Protein AF-A0A3D2EHA6-F1 (afdb_monomer)

Solvent-accessible surface area (backbone atoms only — not comparable to full-atom values): 17233 Å² total; per-residue (Å²): 132,78,60,47,50,70,63,33,54,52,18,30,51,52,22,26,42,46,18,49,48,40,33,55,51,48,51,52,49,43,32,74,74,57,68,26,60,70,63,37,16,56,52,22,27,52,33,40,51,48,27,41,70,44,52,43,45,52,48,48,53,60,50,42,71,75,45,30,70,68,32,69,73,30,57,66,49,33,13,50,49,51,9,45,48,49,14,48,34,50,48,50,28,48,42,49,46,47,60,69,76,27,65,93,63,73,42,73,46,27,21,37,31,16,9,41,19,24,26,23,45,48,24,25,66,75,47,16,53,56,29,53,50,50,48,56,50,43,54,37,33,62,70,64,42,50,66,68,69,38,70,84,46,56,73,68,58,32,49,54,50,48,59,66,55,40,52,63,60,69,52,64,38,65,59,44,37,48,58,24,56,50,42,53,43,49,30,51,41,34,23,38,40,27,44,31,31,43,46,15,63,74,71,67,40,59,66,33,39,55,49,33,27,52,51,44,16,50,53,43,18,46,52,46,41,49,44,72,74,41,42,90,45,70,70,24,43,52,51,50,52,50,52,52,41,52,52,38,50,52,51,40,51,55,43,50,52,53,63,74,62,58,54,64,72,60,52,50,56,48,60,70,46,44,62,61,50,54,52,51,50,51,49,51,53,51,48,55,51,51,51,52,52,54,52,51,54,53,50,53,54,49,52,52,53,53,48,54,52,49,53,54,49,52,61,52,52,62,59,54,72,71,57,76,86,75,83,91,80,90,88,91,85,84,87,88,134

Structure (mmCIF, N/CA/C/O backbone):
data_AF-A0A3D2EHA6-F1
#
_entry.id   AF-A0A3D2EHA6-F1
#
loop_
_atom_site.group_PDB
_atom_site.id
_atom_site.type_symbol
_atom_site.label_atom_id
_atom_site.label_alt_id
_atom_site.label_comp_id
_atom_site.label_asym_id
_atom_site.label_entity_id
_atom_site.label_seq_id
_atom_site.pdbx_PDB_ins_code
_atom_site.Cartn_x
_atom_site.Cartn_y
_atom_site.Cartn_z
_atom_site.occupancy
_atom_site.B_iso_or_equiv
_atom_site.auth_seq_id
_atom_site.auth_comp_id
_atom_site.auth_asym_id
_atom_site.auth_atom_id
_atom_site.pdbx_PDB_model_num
ATOM 1 N N . MET A 1 1 ? 26.248 -5.971 -24.178 1.00 67.56 1 MET A N 1
ATOM 2 C CA . MET A 1 1 ? 26.299 -6.774 -22.938 1.00 67.56 1 MET A CA 1
ATOM 3 C C . MET A 1 1 ? 25.405 -6.071 -21.932 1.00 67.56 1 MET A C 1
ATOM 5 O O . MET A 1 1 ? 25.611 -4.883 -21.710 1.00 67.56 1 MET A O 1
ATOM 9 N N . TYR A 1 2 ? 24.367 -6.742 -21.440 1.00 87.19 2 TYR A N 1
ATOM 10 C CA . TYR A 1 2 ? 23.407 -6.144 -20.510 1.00 87.19 2 TYR A CA 1
ATOM 11 C C . TYR A 1 2 ? 24.064 -5.928 -19.147 1.00 87.19 2 TYR A C 1
ATOM 13 O O . TYR A 1 2 ? 24.857 -6.759 -18.708 1.00 87.19 2 TYR A O 1
ATOM 21 N N . HIS A 1 3 ? 23.769 -4.803 -18.504 1.00 93.44 3 HIS A N 1
ATOM 22 C CA . HIS A 1 3 ? 24.349 -4.464 -17.212 1.00 93.44 3 HIS A CA 1
ATOM 23 C C . HIS A 1 3 ? 23.368 -3.621 -16.404 1.00 93.44 3 HIS A C 1
ATOM 25 O O . HIS A 1 3 ? 22.926 -2.563 -16.853 1.00 93.44 3 HIS A O 1
ATOM 31 N N . VAL A 1 4 ? 23.068 -4.068 -15.191 1.00 97.00 4 VAL A N 1
ATOM 32 C CA . VAL A 1 4 ? 22.248 -3.337 -14.229 1.00 97.00 4 VAL A CA 1
ATOM 33 C C . VAL A 1 4 ? 23.156 -2.471 -13.368 1.00 97.00 4 VAL A C 1
ATOM 35 O O . VAL A 1 4 ? 24.098 -2.956 -12.739 1.00 97.00 4 VAL A O 1
ATOM 38 N N . SER A 1 5 ? 22.884 -1.166 -13.336 1.00 97.44 5 SER A N 1
ATOM 39 C CA . SER A 1 5 ? 23.700 -0.227 -12.564 1.00 97.44 5 SER A CA 1
ATOM 40 C C . SER A 1 5 ? 23.668 -0.540 -11.062 1.00 97.44 5 SER A C 1
ATOM 42 O O . SER A 1 5 ? 22.640 -0.952 -10.517 1.00 97.44 5 SER A O 1
ATOM 44 N N . THR A 1 6 ? 24.771 -0.263 -10.360 1.00 97.69 6 THR A N 1
ATOM 45 C CA . THR A 1 6 ? 24.834 -0.382 -8.894 1.00 97.69 6 THR A CA 1
ATOM 46 C C . THR A 1 6 ? 23.740 0.439 -8.213 1.00 97.69 6 THR A C 1
ATOM 48 O O . THR A 1 6 ? 23.156 -0.010 -7.231 1.00 97.69 6 THR A O 1
ATOM 51 N N . LEU A 1 7 ? 23.411 1.618 -8.752 1.00 98.12 7 LEU A N 1
ATOM 52 C CA . LEU A 1 7 ? 22.362 2.475 -8.203 1.00 98.12 7 LEU A CA 1
ATOM 53 C C . LEU A 1 7 ? 20.972 1.833 -8.324 1.00 98.12 7 LEU A C 1
ATOM 55 O O . LEU A 1 7 ? 20.191 1.910 -7.381 1.00 98.12 7 LEU A O 1
ATOM 59 N N . THR A 1 8 ? 20.679 1.154 -9.438 1.00 98.44 8 THR A N 1
ATOM 60 C CA . THR A 1 8 ? 19.436 0.381 -9.601 1.00 98.44 8 THR A CA 1
ATOM 61 C C . THR A 1 8 ? 19.375 -0.772 -8.601 1.00 98.44 8 THR A C 1
ATOM 63 O O . THR A 1 8 ? 18.344 -0.963 -7.965 1.00 98.44 8 THR A O 1
ATOM 66 N N . ILE A 1 9 ? 20.478 -1.496 -8.387 1.00 98.44 9 ILE A N 1
ATOM 67 C CA . ILE A 1 9 ? 20.533 -2.575 -7.386 1.00 98.44 9 ILE A CA 1
ATOM 68 C C . ILE A 1 9 ? 20.268 -2.026 -5.977 1.00 98.44 9 ILE A C 1
ATOM 70 O O . ILE A 1 9 ? 19.462 -2.592 -5.243 1.00 98.44 9 ILE A O 1
ATOM 74 N N . LEU A 1 10 ? 20.884 -0.898 -5.605 1.00 98.44 10 LEU A N 1
ATOM 75 C CA . LEU A 1 10 ? 20.637 -0.247 -4.314 1.00 98.44 10 LEU A CA 1
ATOM 76 C C . LEU A 1 10 ? 19.180 0.212 -4.164 1.00 98.44 10 LEU A C 1
ATOM 78 O O . LEU A 1 10 ? 18.600 0.038 -3.093 1.00 98.44 10 LEU A O 1
ATOM 82 N N . ALA A 1 11 ? 18.580 0.746 -5.229 1.00 98.50 11 ALA A N 1
ATOM 83 C CA . ALA A 1 11 ? 17.173 1.138 -5.251 1.00 98.50 11 ALA A CA 1
ATOM 84 C C . ALA A 1 11 ? 16.240 -0.064 -5.049 1.00 98.50 11 ALA A C 1
ATOM 86 O O . ALA A 1 11 ? 15.301 0.002 -4.255 1.00 98.50 11 ALA A O 1
ATOM 87 N N . ILE A 1 12 ? 16.531 -1.184 -5.719 1.00 98.56 12 ILE A N 1
ATOM 88 C CA . ILE A 1 12 ? 15.786 -2.435 -5.560 1.00 98.56 12 ILE A CA 1
ATOM 89 C C . ILE A 1 12 ? 15.895 -2.939 -4.117 1.00 98.56 12 ILE A C 1
ATOM 91 O O . ILE A 1 12 ? 14.880 -3.250 -3.497 1.00 98.56 12 ILE A O 1
ATOM 95 N N . ILE A 1 13 ? 17.106 -2.976 -3.557 1.00 98.50 13 ILE A N 1
ATOM 96 C CA . ILE A 1 13 ? 17.340 -3.416 -2.176 1.00 98.50 13 ILE A CA 1
ATOM 97 C C . ILE A 1 13 ? 16.576 -2.529 -1.185 1.00 98.50 13 ILE A C 1
ATOM 99 O O . ILE A 1 13 ? 15.893 -3.050 -0.303 1.00 98.50 13 ILE A O 1
ATOM 103 N N . PHE A 1 14 ? 16.649 -1.204 -1.339 1.00 98.50 14 PHE A N 1
ATOM 104 C CA . PHE A 1 14 ? 15.907 -0.256 -0.508 1.00 98.50 14 PHE A CA 1
ATOM 105 C C . PHE A 1 14 ? 14.401 -0.548 -0.530 1.00 98.50 14 PHE A C 1
ATOM 107 O O . PHE A 1 14 ? 13.797 -0.768 0.520 1.00 98.50 14 PHE A O 1
ATOM 114 N N . THR A 1 15 ? 13.805 -0.613 -1.719 1.00 98.50 15 THR A N 1
ATOM 115 C CA . THR A 1 15 ? 12.361 -0.819 -1.879 1.00 98.50 15 THR A CA 1
ATOM 116 C C . THR A 1 15 ? 11.916 -2.199 -1.399 1.00 98.50 15 THR A C 1
ATOM 118 O O . THR A 1 15 ? 10.854 -2.324 -0.785 1.00 98.50 15 THR A O 1
ATOM 121 N N . MET A 1 16 ? 12.749 -3.228 -1.581 1.00 97.69 16 MET A N 1
ATOM 122 C CA . MET A 1 16 ? 12.526 -4.563 -1.025 1.00 97.69 16 MET A CA 1
ATOM 123 C C . MET A 1 16 ? 12.473 -4.527 0.510 1.00 97.69 16 MET A C 1
ATOM 125 O O . MET A 1 16 ? 11.538 -5.062 1.109 1.00 97.69 16 MET A O 1
ATOM 129 N N . PHE A 1 17 ? 13.433 -3.863 1.165 1.00 97.62 17 PHE A N 1
ATOM 130 C CA . PHE A 1 17 ? 13.441 -3.733 2.626 1.00 97.62 17 PHE A CA 1
ATOM 131 C C . PHE A 1 17 ? 12.262 -2.919 3.150 1.00 97.62 17 PHE A C 1
ATOM 133 O O . PHE A 1 17 ? 11.686 -3.287 4.170 1.00 97.62 17 PHE A O 1
ATOM 140 N N . VAL A 1 18 ? 11.866 -1.852 2.461 1.00 98.25 18 VAL A N 1
ATOM 141 C CA . VAL A 1 18 ? 10.668 -1.090 2.828 1.00 98.25 18 VAL A CA 1
ATOM 142 C C . VAL A 1 18 ? 9.415 -1.961 2.722 1.00 98.25 18 VAL A C 1
ATOM 144 O O . VAL A 1 18 ? 8.617 -1.996 3.655 1.00 98.25 18 VAL A O 1
ATOM 147 N N . SER A 1 19 ? 9.269 -2.705 1.627 1.00 98.06 19 SER A N 1
ATOM 148 C CA . SER A 1 19 ? 8.049 -3.463 1.330 1.00 98.06 19 SER A CA 1
ATOM 149 C C . SER A 1 19 ? 7.905 -4.739 2.162 1.00 98.06 19 SER A C 1
ATOM 151 O O . SER A 1 19 ? 6.790 -5.140 2.469 1.00 98.06 19 SER A O 1
ATOM 153 N N . ILE A 1 20 ? 9.017 -5.376 2.548 1.00 97.06 20 ILE A N 1
ATOM 154 C CA . ILE A 1 20 ? 9.019 -6.645 3.301 1.00 97.06 20 ILE A CA 1
ATOM 155 C C . ILE A 1 20 ? 9.446 -6.439 4.753 1.00 97.06 20 ILE A C 1
ATOM 157 O O . ILE A 1 20 ? 8.794 -6.916 5.682 1.00 97.06 20 ILE A O 1
ATOM 161 N N . GLY A 1 21 ? 10.541 -5.712 4.968 1.00 96.69 21 GLY A N 1
ATOM 162 C CA . GLY A 1 21 ? 11.054 -5.408 6.302 1.00 96.69 21 GLY A CA 1
ATOM 163 C C . GLY A 1 21 ? 10.218 -4.360 7.037 1.00 96.69 21 GLY A C 1
ATOM 164 O O . GLY A 1 21 ? 10.029 -4.479 8.248 1.00 96.69 21 GLY A O 1
ATOM 165 N N . GLY A 1 22 ? 9.667 -3.372 6.324 1.00 97.06 22 GLY A N 1
ATOM 166 C CA . GLY A 1 22 ? 8.819 -2.317 6.889 1.00 97.06 22 GLY A CA 1
ATOM 167 C C . GLY A 1 22 ? 7.623 -2.855 7.684 1.00 97.06 22 GLY A C 1
ATOM 168 O O . GLY A 1 22 ? 7.485 -2.498 8.855 1.00 97.06 22 GLY A O 1
ATOM 169 N N . PRO A 1 23 ? 6.806 -3.770 7.132 1.00 97.25 23 PRO A N 1
ATOM 170 C CA . PRO A 1 23 ? 5.699 -4.392 7.861 1.00 97.25 23 PRO A CA 1
ATOM 171 C C . PRO A 1 23 ? 6.134 -5.138 9.127 1.00 97.25 23 PRO A C 1
ATOM 173 O O . PRO A 1 23 ? 5.515 -4.992 10.182 1.00 97.25 23 PRO A O 1
ATOM 176 N N . VAL A 1 24 ? 7.230 -5.904 9.059 1.00 97.56 24 VAL A N 1
ATOM 177 C CA . VAL A 1 24 ? 7.782 -6.638 10.213 1.00 97.56 24 VAL A CA 1
ATOM 178 C C . VAL A 1 24 ? 8.228 -5.666 11.306 1.00 97.56 24 VAL A C 1
ATOM 180 O O . VAL A 1 24 ? 7.901 -5.842 12.484 1.00 97.56 24 VAL A O 1
ATOM 183 N N . PHE A 1 25 ? 8.926 -4.603 10.910 1.00 97.62 25 PHE A N 1
ATOM 184 C CA . PHE A 1 25 ? 9.362 -3.543 11.807 1.00 97.62 25 PHE A CA 1
ATOM 185 C C . PHE A 1 25 ? 8.174 -2.819 12.455 1.00 97.62 25 PHE A C 1
ATOM 187 O O . PHE A 1 25 ? 8.163 -2.625 13.671 1.00 97.62 25 PHE A O 1
ATOM 194 N N . LEU A 1 26 ? 7.138 -2.481 11.684 1.00 97.81 26 LEU A N 1
ATOM 195 C CA . LEU A 1 26 ? 5.922 -1.850 12.196 1.00 97.81 26 LEU A CA 1
ATOM 196 C C . LEU A 1 26 ? 5.168 -2.762 13.171 1.00 97.81 26 LEU A C 1
ATOM 198 O O . LEU A 1 26 ? 4.753 -2.290 14.229 1.00 97.81 26 LEU A O 1
ATOM 202 N N . CYS A 1 27 ? 5.052 -4.063 12.887 1.00 97.31 27 CYS A N 1
ATOM 203 C CA . CYS A 1 27 ? 4.488 -5.036 13.826 1.00 97.31 27 CYS A CA 1
ATOM 204 C C . CYS A 1 27 ? 5.245 -5.005 15.160 1.00 97.31 27 CYS A C 1
ATOM 206 O O . CYS A 1 27 ? 4.635 -4.847 16.220 1.00 97.31 27 CYS A O 1
ATOM 208 N N . PHE A 1 28 ? 6.579 -5.080 15.122 1.00 97.12 28 PHE A N 1
ATOM 209 C CA . PHE A 1 28 ? 7.408 -4.998 16.325 1.00 97.12 28 PHE A CA 1
ATOM 210 C C . PHE A 1 28 ? 7.199 -3.679 17.085 1.00 97.12 28 PHE A C 1
ATOM 212 O O . PHE A 1 28 ? 6.998 -3.688 18.303 1.00 97.12 28 PHE A O 1
ATOM 219 N N . LEU A 1 29 ? 7.191 -2.543 16.380 1.00 96.25 29 LEU A N 1
ATOM 220 C CA . LEU A 1 29 ? 6.975 -1.231 16.986 1.00 96.25 29 LEU A CA 1
ATOM 221 C C . LEU A 1 29 ? 5.603 -1.111 17.650 1.00 96.25 29 LEU A C 1
ATOM 223 O O . LEU A 1 29 ? 5.515 -0.598 18.766 1.00 96.25 29 LEU A O 1
ATOM 227 N N . VAL A 1 30 ? 4.536 -1.573 16.995 1.00 93.88 30 VAL A N 1
ATOM 228 C CA . VAL A 1 30 ? 3.173 -1.448 17.525 1.00 93.88 30 VAL A CA 1
ATOM 229 C C . VAL A 1 30 ? 2.961 -2.377 18.723 1.00 93.88 30 VAL A C 1
ATOM 231 O O . VAL A 1 30 ? 2.371 -1.947 19.717 1.00 93.88 30 VAL A O 1
ATOM 234 N N . VAL A 1 31 ? 3.519 -3.594 18.703 1.00 93.56 31 VAL A N 1
ATOM 235 C CA . VAL A 1 31 ? 3.546 -4.471 19.890 1.00 93.56 31 VAL A CA 1
ATOM 236 C C . VAL A 1 31 ? 4.294 -3.791 21.038 1.00 93.56 31 VAL A C 1
ATOM 238 O O . VAL A 1 31 ? 3.770 -3.702 22.146 1.00 93.56 31 VAL A O 1
ATOM 241 N N . LYS A 1 32 ? 5.501 -3.271 20.786 1.00 94.31 32 LYS A N 1
ATOM 242 C CA . LYS A 1 32 ? 6.359 -2.700 21.834 1.00 94.31 32 LYS A CA 1
ATOM 243 C C . LYS A 1 32 ? 5.802 -1.406 22.430 1.00 94.31 32 LYS A C 1
ATOM 245 O O . LYS A 1 32 ? 5.930 -1.191 23.629 1.00 94.31 32 LYS A O 1
ATOM 250 N N . LYS A 1 33 ? 5.222 -0.532 21.603 1.00 92.00 33 LYS A N 1
ATOM 251 C CA . LYS A 1 33 ? 4.778 0.811 22.012 1.00 92.00 33 LYS A CA 1
ATOM 252 C C . LYS A 1 33 ? 3.335 0.853 22.503 1.00 92.00 33 LYS A C 1
ATOM 254 O O . LYS A 1 33 ? 3.025 1.644 23.387 1.00 92.00 33 LYS A O 1
ATOM 259 N N . PHE A 1 34 ? 2.455 0.054 21.905 1.00 89.75 34 PHE A N 1
ATOM 260 C CA . PHE A 1 34 ? 1.016 0.107 22.170 1.00 89.75 34 PHE A CA 1
ATOM 261 C C . PHE A 1 34 ? 0.473 -1.176 22.803 1.00 89.75 34 PHE A C 1
ATOM 263 O O . PHE A 1 34 ? -0.718 -1.240 23.088 1.00 89.75 34 PHE A O 1
ATOM 270 N N . HIS A 1 35 ? 1.315 -2.192 23.029 1.00 90.69 35 HIS A N 1
ATOM 271 C CA . HIS A 1 35 ? 0.905 -3.487 23.583 1.00 90.69 35 HIS A CA 1
ATOM 272 C C . HIS A 1 35 ? -0.242 -4.143 22.794 1.00 90.69 35 HIS A C 1
ATOM 274 O O . HIS A 1 35 ? -1.069 -4.867 23.350 1.00 90.69 35 HIS A O 1
ATOM 280 N N . ALA A 1 36 ? -0.303 -3.881 21.484 1.00 90.81 36 ALA A N 1
ATOM 281 C CA . ALA A 1 36 ? -1.274 -4.516 20.606 1.00 90.81 36 ALA A CA 1
ATOM 282 C C . ALA A 1 36 ? -0.971 -6.013 20.473 1.00 90.81 36 ALA A C 1
ATOM 284 O O . ALA A 1 36 ? 0.184 -6.446 20.496 1.00 90.81 36 ALA A O 1
ATOM 285 N N . LYS A 1 37 ? -2.019 -6.812 20.282 1.00 94.00 37 LYS A N 1
ATOM 286 C CA . LYS A 1 37 ? -1.880 -8.232 19.938 1.00 94.00 37 LYS A CA 1
ATOM 287 C C . LYS A 1 37 ? -1.402 -8.334 18.495 1.00 94.00 37 LYS A C 1
ATOM 289 O O . LYS A 1 37 ? -1.754 -7.475 17.706 1.00 94.00 37 LYS A O 1
ATOM 294 N N . LEU A 1 38 ? -0.656 -9.381 18.137 1.00 94.88 38 LEU A N 1
ATOM 295 C CA . LEU A 1 38 ? -0.139 -9.550 16.769 1.00 94.88 38 LEU A CA 1
ATOM 296 C C . LEU A 1 38 ? -1.196 -10.076 15.782 1.00 94.88 38 LEU A C 1
ATOM 298 O O . LEU A 1 38 ? -1.190 -9.719 14.611 1.00 94.88 38 LEU A O 1
ATOM 302 N N . TYR A 1 39 ? -2.143 -10.898 16.243 1.00 96.12 39 TYR A N 1
ATOM 303 C CA . TYR A 1 39 ? -3.111 -11.545 15.350 1.00 96.12 39 TYR A CA 1
ATOM 304 C C . TYR A 1 39 ? -4.029 -10.599 14.536 1.00 96.12 39 TYR A C 1
ATOM 306 O O . TYR A 1 39 ? -4.419 -11.003 13.443 1.00 96.12 39 TYR A O 1
ATOM 314 N N . PRO A 1 40 ? -4.378 -9.364 14.967 1.00 97.94 40 PRO A N 1
ATOM 315 C CA . PRO A 1 40 ? -5.058 -8.397 14.109 1.00 97.94 40 PRO A CA 1
ATOM 316 C C . PRO A 1 40 ? -4.305 -8.108 12.812 1.00 97.94 40 PRO A C 1
ATOM 318 O O . PRO A 1 40 ? -4.964 -7.907 11.800 1.00 97.94 40 PRO A O 1
ATOM 321 N N . ALA A 1 41 ? -2.965 -8.146 12.809 1.00 98.38 41 ALA A N 1
ATOM 322 C CA . ALA A 1 41 ? -2.195 -8.001 11.575 1.00 98.38 41 ALA A CA 1
ATOM 323 C C . ALA A 1 41 ? -2.474 -9.162 10.611 1.00 98.38 41 ALA A C 1
ATOM 325 O O . ALA A 1 41 ? -2.674 -8.944 9.423 1.00 98.38 41 ALA A O 1
ATOM 326 N N . VAL A 1 42 ? -2.575 -10.392 11.123 1.00 98.38 42 VAL A N 1
ATOM 327 C CA . VAL A 1 42 ? -2.924 -11.567 10.306 1.00 98.38 42 VAL A CA 1
ATOM 328 C C . VAL A 1 42 ? -4.341 -11.443 9.740 1.00 98.38 42 VAL A C 1
ATOM 330 O O . VAL A 1 42 ? -4.562 -11.756 8.576 1.00 98.38 42 VAL A O 1
ATOM 333 N N . ILE A 1 43 ? -5.295 -10.944 10.533 1.00 98.38 43 ILE A N 1
ATOM 334 C CA . ILE A 1 43 ? -6.663 -10.690 10.052 1.00 98.38 43 ILE A CA 1
ATOM 335 C C . ILE A 1 43 ? -6.657 -9.605 8.970 1.00 98.38 43 ILE A C 1
ATOM 337 O O . ILE A 1 43 ? -7.313 -9.783 7.949 1.00 98.38 43 ILE A O 1
ATOM 341 N N . GLY A 1 44 ? -5.913 -8.513 9.170 1.00 98.38 44 GLY A N 1
ATOM 342 C CA . GLY A 1 44 ? -5.763 -7.454 8.171 1.00 98.38 44 GLY A CA 1
ATOM 343 C C . GLY A 1 44 ? -5.162 -7.967 6.872 1.00 98.38 44 GLY A C 1
ATOM 344 O O . GLY A 1 44 ? -5.697 -7.695 5.801 1.00 98.38 44 GLY A O 1
ATOM 345 N N . ALA A 1 45 ? -4.125 -8.797 6.970 1.00 98.62 45 ALA A N 1
ATOM 346 C CA . ALA A 1 45 ? -3.511 -9.414 5.809 1.00 98.62 45 ALA A CA 1
ATOM 347 C C . ALA A 1 45 ? -4.487 -10.332 5.053 1.00 98.62 45 ALA A C 1
ATOM 349 O O . ALA A 1 45 ? -4.636 -10.230 3.838 1.00 98.62 45 ALA A O 1
ATOM 350 N N . ALA A 1 46 ? -5.206 -11.196 5.776 1.00 98.44 46 ALA A N 1
ATOM 351 C CA . ALA A 1 46 ? -6.192 -12.095 5.183 1.00 98.44 46 ALA A CA 1
ATOM 352 C C . ALA A 1 46 ? -7.361 -11.338 4.530 1.00 98.44 46 ALA A C 1
ATOM 354 O O . ALA A 1 46 ? -7.847 -11.741 3.474 1.00 98.44 46 ALA A O 1
ATOM 355 N N . ALA A 1 47 ? -7.804 -10.237 5.141 1.00 98.25 47 ALA A N 1
ATOM 356 C CA . ALA A 1 47 ? -8.865 -9.404 4.596 1.00 98.25 47 ALA A CA 1
ATOM 357 C C . ALA A 1 47 ? -8.440 -8.724 3.290 1.00 98.25 47 ALA A C 1
ATOM 359 O O . ALA A 1 47 ? -9.205 -8.786 2.334 1.00 98.25 47 ALA A O 1
ATOM 360 N N . PHE A 1 48 ? -7.233 -8.152 3.217 1.00 98.31 48 PHE A N 1
ATOM 361 C CA . PHE A 1 48 ? -6.701 -7.609 1.963 1.00 98.31 48 PHE A CA 1
ATOM 362 C C . PHE A 1 48 ? -6.668 -8.682 0.868 1.00 98.31 48 PHE A C 1
ATOM 364 O O . PHE A 1 48 ? -7.261 -8.503 -0.191 1.00 98.31 48 PHE A O 1
ATOM 371 N N . VAL A 1 49 ? -6.060 -9.842 1.148 1.00 98.38 49 VAL A N 1
ATOM 372 C CA . VAL A 1 49 ? -5.949 -10.932 0.165 1.00 98.38 49 VAL A CA 1
ATOM 373 C C . VAL A 1 49 ? -7.321 -11.345 -0.368 1.00 98.38 49 VAL A C 1
ATOM 375 O O . VAL A 1 49 ? -7.495 -11.501 -1.572 1.00 98.38 49 VAL A O 1
ATOM 378 N N . PHE A 1 50 ? -8.314 -11.508 0.503 1.00 98.38 50 PHE A N 1
ATOM 379 C CA . PHE A 1 50 ? -9.632 -11.946 0.064 1.00 98.38 50 PHE A CA 1
ATOM 380 C C . PHE A 1 50 ? -10.436 -10.834 -0.629 1.00 98.38 50 PHE A C 1
ATOM 382 O O . PHE A 1 50 ? -10.993 -11.054 -1.702 1.00 98.38 50 PHE A O 1
ATOM 389 N N . PHE A 1 51 ? -10.519 -9.638 -0.047 1.00 98.31 51 PHE A N 1
ATOM 390 C CA . PHE A 1 51 ? -11.377 -8.581 -0.588 1.00 98.31 51 PHE A CA 1
ATOM 391 C C . PHE A 1 51 ? -10.783 -7.905 -1.824 1.00 98.31 51 PHE A C 1
ATOM 393 O O . PHE A 1 51 ? -11.534 -7.632 -2.753 1.00 98.31 51 PHE A O 1
ATOM 400 N N . VAL A 1 52 ? -9.466 -7.708 -1.871 1.00 97.12 52 VAL A N 1
ATOM 401 C CA . VAL A 1 52 ? -8.785 -7.035 -2.988 1.00 97.12 52 VAL A CA 1
ATOM 402 C C . VAL A 1 52 ? -8.388 -8.053 -4.048 1.00 97.12 52 VAL A C 1
ATOM 404 O O . VAL A 1 52 ? -8.908 -8.065 -5.164 1.00 97.12 52 VAL A O 1
ATOM 407 N N . LEU A 1 53 ? -7.514 -8.999 -3.695 1.00 96.56 53 LEU A N 1
ATOM 408 C CA . LEU A 1 53 ? -6.925 -9.884 -4.707 1.00 96.56 53 LEU A CA 1
ATOM 409 C C . LEU A 1 53 ? -7.926 -10.886 -5.293 1.00 96.56 53 LEU A C 1
ATOM 411 O O . LEU A 1 53 ? -7.709 -11.371 -6.403 1.00 96.56 53 LEU A O 1
ATOM 415 N N . VAL A 1 54 ? -9.018 -11.185 -4.579 1.00 97.69 54 VAL A N 1
ATOM 416 C CA . VAL A 1 54 ? -10.092 -12.049 -5.086 1.00 97.69 54 VAL A CA 1
ATOM 417 C C . VAL A 1 54 ? -11.310 -11.233 -5.508 1.00 97.69 54 VAL A C 1
ATOM 419 O O . VAL A 1 54 ? -11.609 -11.186 -6.698 1.00 97.69 54 VAL A O 1
ATOM 422 N N . LEU A 1 55 ? -12.041 -10.615 -4.575 1.00 98.25 55 LEU A N 1
ATOM 423 C CA . LEU A 1 55 ? -13.357 -10.046 -4.900 1.00 98.25 55 LEU A CA 1
ATOM 424 C C . LEU A 1 55 ? -13.278 -8.817 -5.817 1.00 98.25 55 LEU A C 1
ATOM 426 O O . LEU A 1 55 ? -13.996 -8.764 -6.817 1.00 98.25 55 LEU A O 1
ATOM 430 N N . GLU A 1 56 ? -12.403 -7.862 -5.516 1.00 97.75 56 GLU A N 1
ATOM 431 C CA . GLU A 1 56 ? -12.206 -6.674 -6.350 1.00 97.75 56 GLU A CA 1
ATOM 432 C C . GLU A 1 56 ? -11.648 -7.056 -7.728 1.00 97.75 56 GLU A C 1
ATOM 434 O O . GLU A 1 56 ? -12.163 -6.615 -8.753 1.00 97.75 56 GLU A O 1
ATOM 439 N N . SER A 1 57 ? -10.673 -7.971 -7.781 1.00 96.94 57 SER A N 1
ATOM 440 C CA . SER A 1 57 ? -10.135 -8.517 -9.038 1.00 96.94 57 SER A CA 1
ATOM 441 C C . SER A 1 57 ? -11.211 -9.174 -9.919 1.00 96.94 57 SER A C 1
ATOM 443 O O . SER A 1 57 ? -11.254 -8.955 -11.135 1.00 96.94 57 SER A O 1
ATOM 445 N N . LEU A 1 58 ? -12.138 -9.938 -9.324 1.00 97.31 58 LEU A N 1
ATOM 446 C CA . LEU A 1 58 ? -13.285 -10.502 -10.045 1.00 97.31 58 LEU A CA 1
ATOM 447 C C . LEU A 1 58 ? -14.209 -9.408 -10.586 1.00 97.31 58 LEU A C 1
ATOM 449 O O . LEU A 1 58 ? -14.662 -9.506 -11.730 1.00 97.31 58 LEU A O 1
ATOM 453 N N . MET A 1 59 ? -14.458 -8.356 -9.802 1.00 97.31 59 MET A N 1
ATOM 454 C CA . MET A 1 59 ? -15.229 -7.204 -10.263 1.00 97.31 59 MET A CA 1
ATOM 455 C C . MET A 1 59 ? -14.521 -6.500 -11.429 1.00 97.31 59 MET A C 1
ATOM 457 O O . MET A 1 59 ? -15.158 -6.259 -12.453 1.00 97.31 59 MET A O 1
ATOM 461 N N . HIS A 1 60 ? -13.215 -6.233 -11.332 1.00 96.69 60 HIS A N 1
ATOM 462 C CA . HIS A 1 60 ? -12.439 -5.644 -12.425 1.00 96.69 60 HIS A CA 1
ATOM 463 C C . HIS A 1 60 ? -12.537 -6.469 -13.699 1.00 96.69 60 HIS A C 1
ATOM 465 O O . HIS A 1 60 ? -12.788 -5.908 -14.761 1.00 96.69 60 HIS A O 1
ATOM 471 N N . ARG A 1 61 ? -12.406 -7.796 -13.605 1.00 95.75 61 ARG A N 1
ATOM 472 C CA . ARG A 1 61 ? -12.537 -8.679 -14.768 1.00 95.75 61 ARG A CA 1
ATOM 473 C C . ARG A 1 61 ? -13.925 -8.595 -15.405 1.00 95.75 61 ARG A C 1
ATOM 475 O O . ARG A 1 61 ? -14.021 -8.576 -16.627 1.00 95.75 61 ARG A O 1
ATOM 482 N N . ALA A 1 62 ? -14.984 -8.539 -14.599 1.00 95.69 62 ALA A N 1
ATOM 483 C CA . ALA A 1 62 ? -16.352 -8.445 -15.101 1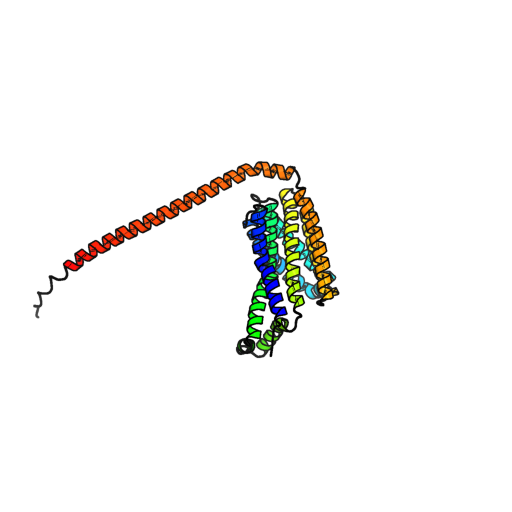.00 95.69 62 ALA A CA 1
ATOM 484 C C . ALA A 1 62 ? -16.645 -7.081 -15.747 1.00 95.69 62 ALA A C 1
ATOM 486 O O . ALA A 1 62 ? -17.168 -7.024 -16.857 1.00 95.69 62 ALA A O 1
ATOM 487 N N . VAL A 1 63 ? -16.291 -5.985 -15.070 1.00 95.25 63 VAL A N 1
ATOM 488 C CA . VAL A 1 63 ? -16.584 -4.619 -15.528 1.00 95.25 63 VAL A CA 1
ATOM 489 C C . VAL A 1 63 ? -15.684 -4.238 -16.701 1.00 95.25 63 VAL A C 1
ATOM 491 O O . VAL A 1 63 ? -16.181 -3.902 -17.774 1.00 95.25 63 VAL A O 1
ATOM 494 N N . LEU A 1 64 ? -14.361 -4.352 -16.547 1.00 93.94 64 LEU A N 1
ATOM 495 C CA . LEU A 1 64 ? -13.410 -3.980 -17.600 1.00 93.94 64 LEU A CA 1
ATOM 496 C C . LEU A 1 64 ? -13.456 -4.939 -18.795 1.00 93.94 64 LEU A C 1
ATOM 498 O O . LEU A 1 64 ? -13.081 -4.546 -19.892 1.00 93.94 64 LEU A O 1
ATOM 502 N N . GLY A 1 65 ? -13.966 -6.162 -18.627 1.00 92.06 65 GLY A N 1
ATOM 503 C CA . GLY A 1 65 ? -14.211 -7.069 -19.750 1.00 92.06 65 GLY A CA 1
ATOM 504 C C . GLY A 1 65 ? -15.285 -6.567 -20.726 1.00 92.06 65 GLY A C 1
ATOM 505 O O . GLY A 1 65 ? -15.257 -6.942 -21.893 1.00 92.06 65 GLY A O 1
ATOM 506 N N . VAL A 1 66 ? -16.211 -5.714 -20.269 1.00 93.06 66 VAL A N 1
ATOM 507 C CA . VAL A 1 66 ? -17.309 -5.168 -21.091 1.00 93.06 66 VAL A CA 1
ATOM 508 C C . VAL A 1 66 ? -17.090 -3.694 -21.425 1.00 93.06 66 VAL A C 1
ATOM 510 O O . VAL A 1 66 ? -17.367 -3.264 -22.540 1.00 93.06 66 VAL A O 1
ATOM 513 N N . THR A 1 67 ? -16.598 -2.908 -20.467 1.00 93.62 67 THR A N 1
ATOM 514 C CA . THR A 1 67 ? -16.454 -1.448 -20.592 1.00 93.62 67 THR A CA 1
ATOM 515 C C . THR A 1 67 ? -14.996 -0.989 -20.549 1.00 93.62 67 THR A C 1
ATOM 517 O O . THR A 1 67 ? -14.736 0.182 -20.269 1.00 93.62 67 THR A O 1
ATOM 520 N N . GLY A 1 68 ? -14.049 -1.901 -20.790 1.00 91.94 68 GLY A N 1
ATOM 521 C CA . GLY A 1 68 ? -12.609 -1.671 -20.663 1.00 91.94 68 GLY A CA 1
ATOM 522 C C . GLY A 1 68 ? -12.141 -0.444 -21.424 1.00 91.94 68 GLY A C 1
ATOM 523 O O . GLY A 1 68 ? -11.695 0.503 -20.789 1.00 91.94 68 GLY A O 1
ATOM 524 N N . ASP A 1 69 ? -12.343 -0.417 -22.742 1.00 93.44 69 ASP A N 1
ATOM 525 C CA . ASP A 1 69 ? -11.865 0.665 -23.615 1.00 93.44 69 ASP A CA 1
ATOM 526 C C . ASP A 1 69 ? -12.389 2.048 -23.204 1.00 93.44 69 ASP A C 1
ATOM 528 O O . ASP A 1 69 ? -11.672 3.043 -23.280 1.00 93.44 69 ASP A O 1
ATOM 532 N N . VAL A 1 70 ? -13.634 2.121 -22.722 1.00 94.56 70 VAL A N 1
ATOM 533 C CA . VAL A 1 70 ? -14.239 3.381 -22.264 1.00 94.56 70 VAL A CA 1
ATOM 534 C C . VAL A 1 70 ? -13.612 3.838 -20.949 1.00 94.56 70 VAL A C 1
ATOM 536 O O . VAL A 1 70 ? -13.305 5.019 -20.791 1.00 94.56 70 VAL A O 1
ATOM 539 N N . ILE A 1 71 ? -13.429 2.916 -19.999 1.00 93.75 71 ILE A N 1
ATOM 540 C CA . ILE A 1 71 ? -12.897 3.242 -18.673 1.00 93.75 71 ILE A CA 1
ATOM 541 C C . ILE A 1 71 ? -11.400 3.541 -18.754 1.00 93.75 71 ILE A C 1
ATOM 543 O O . ILE A 1 71 ? -10.968 4.569 -18.244 1.00 93.75 71 ILE A O 1
ATOM 547 N N . THR A 1 72 ? -10.607 2.682 -19.395 1.00 93.56 72 THR A N 1
ATOM 548 C CA . THR A 1 72 ? -9.145 2.831 -19.480 1.00 93.56 72 THR A CA 1
ATOM 549 C C . THR A 1 72 ? -8.727 3.897 -20.491 1.00 93.56 72 THR A C 1
ATOM 551 O O . THR A 1 72 ? -7.679 4.517 -20.319 1.00 93.56 72 THR A O 1
ATOM 554 N N . GLY A 1 73 ? -9.557 4.174 -21.502 1.00 93.62 73 GLY A N 1
ATOM 555 C CA . GLY A 1 73 ? -9.319 5.225 -22.493 1.00 93.62 73 GLY A CA 1
ATOM 556 C C . GLY A 1 73 ? -9.466 6.652 -21.955 1.00 93.62 73 GLY A C 1
ATOM 557 O O . GLY A 1 73 ? -9.060 7.602 -22.624 1.00 93.62 73 GLY A O 1
ATOM 558 N N . ASN A 1 74 ? -10.018 6.836 -20.750 1.00 96.00 74 ASN A N 1
ATOM 559 C CA . ASN A 1 74 ? -10.123 8.138 -20.099 1.00 96.00 74 ASN A CA 1
ATOM 560 C C . ASN A 1 74 ? -9.572 8.070 -18.673 1.00 96.00 74 ASN A C 1
ATOM 562 O O . ASN A 1 74 ? -10.171 7.462 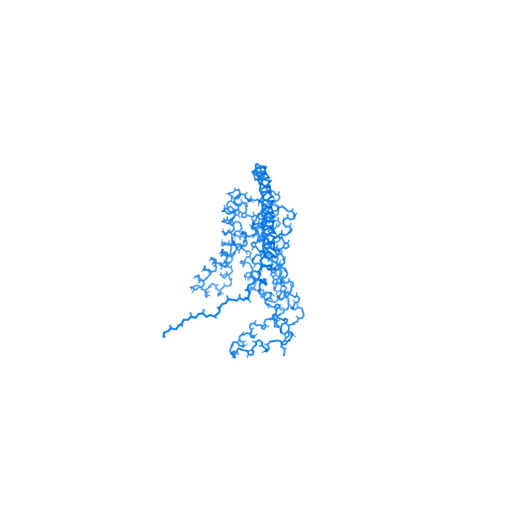-17.792 1.00 96.00 74 ASN A O 1
ATOM 566 N N . ILE A 1 75 ? -8.470 8.779 -18.426 1.00 96.06 75 ILE A N 1
ATOM 567 C CA . ILE A 1 75 ? -7.785 8.784 -17.129 1.00 96.06 75 ILE A CA 1
ATOM 568 C C . ILE A 1 75 ? -8.684 9.173 -15.946 1.00 96.06 75 ILE A C 1
ATOM 570 O O . ILE A 1 75 ? -8.513 8.644 -14.849 1.00 96.06 75 ILE A O 1
ATOM 574 N N . TRP A 1 76 ? -9.670 10.050 -16.158 1.00 97.62 76 TRP A N 1
ATOM 575 C CA . TRP A 1 76 ? -10.629 10.419 -15.119 1.00 97.62 76 TRP A CA 1
ATOM 576 C C . TRP A 1 76 ? -11.568 9.267 -14.804 1.00 97.62 76 TRP A C 1
ATOM 578 O O . TRP A 1 76 ? -11.793 8.973 -13.635 1.00 97.62 76 TRP A O 1
ATOM 588 N N . LEU A 1 77 ? -12.093 8.592 -15.829 1.00 97.06 77 LEU A N 1
ATOM 589 C CA . LEU A 1 77 ? -12.936 7.419 -15.617 1.00 97.06 77 LEU A CA 1
ATOM 590 C C . LEU A 1 77 ? -12.138 6.304 -14.951 1.00 97.06 77 LEU A C 1
ATOM 592 O O . LEU A 1 77 ? -12.613 5.753 -13.965 1.00 97.06 77 LEU A O 1
ATOM 596 N N . TYR A 1 78 ? -10.920 6.033 -15.422 1.00 97.12 78 TYR A N 1
ATOM 597 C CA . TYR A 1 78 ? -10.044 5.020 -14.844 1.00 97.12 78 TYR A CA 1
ATOM 598 C C . TYR A 1 78 ? -9.719 5.307 -13.374 1.00 97.12 78 TYR A C 1
ATOM 600 O O . TYR A 1 78 ? -9.917 4.438 -12.527 1.00 97.12 78 TYR A O 1
ATOM 608 N N . GLY A 1 79 ? -9.293 6.532 -13.052 1.00 97.62 79 GLY A N 1
ATOM 609 C CA . GLY A 1 79 ? -8.955 6.926 -11.685 1.00 97.62 79 GLY A CA 1
ATOM 610 C C . GLY A 1 79 ? -10.159 6.938 -10.746 1.00 97.62 79 GLY A C 1
ATOM 611 O O . GLY A 1 79 ? -10.072 6.416 -9.638 1.00 97.62 79 GLY A O 1
ATOM 612 N N . LEU A 1 80 ? -11.303 7.476 -11.183 1.00 98.19 80 LEU A N 1
ATOM 613 C CA . LEU A 1 80 ? -12.514 7.516 -10.357 1.00 98.19 80 LEU A CA 1
ATOM 614 C C . LEU A 1 80 ? -13.098 6.117 -10.131 1.00 98.19 80 LEU A C 1
ATOM 616 O O . LEU A 1 80 ? -13.508 5.797 -9.019 1.00 98.19 80 LEU A O 1
ATOM 620 N N . TYR A 1 81 ? -13.128 5.281 -11.169 1.00 98.00 81 TYR A N 1
ATOM 621 C CA . TYR A 1 81 ? -13.578 3.898 -11.059 1.00 98.00 81 TYR A CA 1
ATOM 622 C C . TYR A 1 81 ? -12.647 3.082 -10.159 1.00 98.00 81 TYR A C 1
ATOM 624 O O . TYR A 1 81 ? -13.120 2.457 -9.212 1.00 98.00 81 TYR A O 1
ATOM 632 N N . GLY A 1 82 ? -11.338 3.119 -10.432 1.00 97.25 82 GLY A N 1
ATOM 633 C CA . GLY A 1 82 ? -10.332 2.365 -9.689 1.00 97.25 82 GLY A CA 1
ATOM 634 C C . GLY A 1 82 ? -10.301 2.756 -8.217 1.00 97.25 82 GLY A C 1
ATOM 635 O O . GLY A 1 82 ? -10.440 1.894 -7.358 1.00 97.25 82 GLY A O 1
ATOM 636 N N . GLY A 1 83 ? -10.248 4.057 -7.917 1.00 98.06 83 GLY A N 1
ATOM 637 C CA . GLY A 1 83 ? -10.266 4.517 -6.531 1.00 98.06 83 GLY A CA 1
ATOM 638 C C . GLY A 1 83 ? -11.563 4.159 -5.801 1.00 98.06 83 GLY A C 1
ATOM 639 O O . GLY A 1 83 ? -11.542 3.853 -4.611 1.00 98.06 83 GLY A O 1
ATOM 640 N N . LEU A 1 84 ? -12.718 4.185 -6.482 1.00 98.19 84 LEU A N 1
ATOM 641 C CA . LEU A 1 84 ? -13.992 3.878 -5.826 1.00 98.19 84 LEU A CA 1
ATOM 642 C C . LEU A 1 84 ? -14.106 2.379 -5.553 1.00 98.19 84 LEU A C 1
ATOM 644 O O . LEU A 1 84 ? -14.611 1.992 -4.500 1.00 98.19 84 LEU A O 1
ATOM 648 N N . ALA A 1 85 ? -13.631 1.556 -6.489 1.00 98.19 85 ALA A N 1
ATOM 649 C CA . ALA A 1 85 ? -13.503 0.120 -6.316 1.00 98.19 85 ALA A CA 1
ATOM 650 C C . ALA A 1 85 ? -12.623 -0.197 -5.101 1.00 98.19 85 ALA A C 1
ATOM 652 O O . ALA A 1 85 ? -13.137 -0.768 -4.137 1.00 98.19 85 ALA A O 1
ATOM 653 N N . ALA A 1 86 ? -11.378 0.282 -5.086 1.00 97.19 86 ALA A N 1
ATOM 654 C CA . ALA A 1 86 ? -10.445 0.071 -3.982 1.00 97.19 86 ALA A CA 1
ATOM 655 C C . ALA A 1 86 ? -11.050 0.527 -2.645 1.00 97.19 86 ALA A C 1
ATOM 657 O O . ALA A 1 86 ? -11.212 -0.263 -1.711 1.00 97.19 86 ALA A O 1
ATOM 658 N N . GLY A 1 87 ? -11.548 1.768 -2.581 1.00 98.00 87 GLY A N 1
ATOM 659 C CA . GLY A 1 87 ? -12.170 2.312 -1.376 1.00 98.00 87 GLY A CA 1
ATOM 660 C C . GLY A 1 87 ? -13.388 1.519 -0.888 1.00 98.00 87 GLY A C 1
ATOM 661 O O . GLY A 1 87 ? -13.595 1.391 0.317 1.00 98.00 87 GLY A O 1
ATOM 662 N N . LEU A 1 88 ? -14.207 0.951 -1.778 1.00 98.44 88 LEU A N 1
ATOM 663 C CA . LEU A 1 88 ? -15.338 0.116 -1.369 1.00 98.44 88 LEU A CA 1
ATOM 664 C C . LEU A 1 88 ? -14.891 -1.269 -0.906 1.00 98.44 88 LEU A C 1
ATOM 666 O O . LEU A 1 88 ? -15.318 -1.699 0.168 1.00 98.44 88 LEU A O 1
ATOM 670 N N . PHE A 1 89 ? -14.069 -1.978 -1.678 1.00 98.56 89 PHE A N 1
ATOM 671 C CA . PHE A 1 89 ? -13.678 -3.352 -1.358 1.00 98.56 89 PHE A CA 1
ATOM 672 C C . PHE A 1 89 ? -12.781 -3.409 -0.124 1.00 98.56 89 PHE A C 1
ATOM 674 O O . PHE A 1 89 ? -13.051 -4.197 0.790 1.00 98.56 89 PHE A O 1
ATOM 681 N N . GLU A 1 90 ? -11.784 -2.531 -0.036 1.00 98.38 90 GLU A N 1
ATOM 682 C CA . GLU A 1 90 ? -10.850 -2.505 1.084 1.00 98.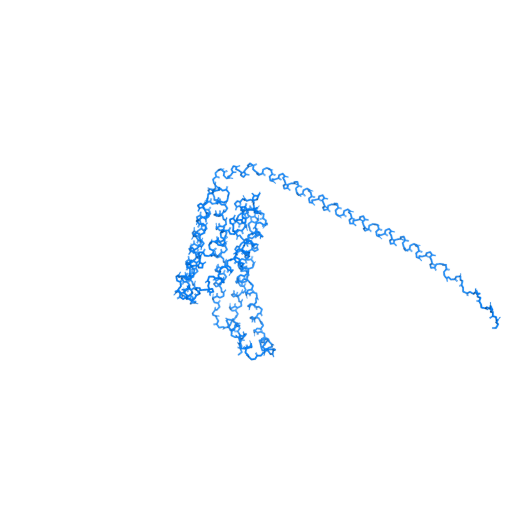38 90 GLU A CA 1
ATOM 683 C C . GLU A 1 90 ? -11.523 -2.109 2.393 1.00 98.38 90 GLU A C 1
ATOM 685 O O . GLU A 1 90 ? -11.394 -2.812 3.403 1.00 98.38 90 GLU A O 1
ATOM 690 N N . GLU A 1 91 ? -12.294 -1.019 2.394 1.00 98.69 91 GLU A N 1
ATOM 691 C CA . GLU A 1 91 ? -12.943 -0.553 3.617 1.00 98.69 91 GLU A CA 1
ATOM 692 C C . GLU A 1 91 ? -14.102 -1.461 4.032 1.00 98.69 91 GLU A C 1
ATOM 694 O O . GLU A 1 91 ? -14.307 -1.675 5.232 1.00 98.69 91 GLU A O 1
ATOM 699 N N . THR A 1 92 ? -14.843 -2.051 3.082 1.00 98.56 92 THR A N 1
ATOM 700 C CA . THR A 1 92 ? -15.876 -3.054 3.403 1.00 98.56 92 THR A CA 1
ATOM 701 C C . THR A 1 92 ? -15.236 -4.292 4.015 1.00 98.56 92 THR A C 1
ATOM 703 O O . THR A 1 92 ? -15.692 -4.764 5.061 1.00 98.56 92 THR A O 1
ATOM 706 N N . GLY A 1 93 ? -14.157 -4.796 3.409 1.00 98.25 93 GLY A N 1
ATOM 707 C CA . GLY A 1 93 ? -13.404 -5.928 3.934 1.00 98.25 93 GLY A CA 1
ATOM 708 C C . GLY A 1 93 ? -12.907 -5.664 5.345 1.00 98.25 93 GLY A C 1
ATOM 709 O O . GLY A 1 93 ? -13.127 -6.472 6.250 1.00 98.25 93 GLY A O 1
ATOM 710 N N . ARG A 1 94 ? -12.356 -4.471 5.573 1.00 98.56 94 ARG A N 1
ATOM 711 C CA . ARG A 1 94 ? -11.919 -4.010 6.888 1.00 98.56 94 ARG A CA 1
ATOM 712 C C . ARG A 1 94 ? -13.045 -3.919 7.904 1.00 98.56 94 ARG A C 1
ATOM 714 O O . ARG A 1 94 ? -12.910 -4.415 9.027 1.00 98.56 94 ARG A O 1
ATOM 721 N N . TYR A 1 95 ? -14.168 -3.326 7.520 1.00 98.62 95 TYR A N 1
ATOM 722 C CA . TYR A 1 95 ? -15.336 -3.197 8.381 1.00 98.62 95 TYR A CA 1
ATOM 723 C C . TYR A 1 95 ? -15.868 -4.569 8.797 1.00 98.62 95 TYR A C 1
ATOM 725 O O . TYR A 1 95 ? -16.096 -4.808 9.987 1.00 98.62 95 TYR A O 1
ATOM 733 N N . LEU A 1 96 ? -16.016 -5.495 7.845 1.00 98.38 96 LEU A N 1
ATOM 734 C CA . LEU A 1 96 ? -16.472 -6.857 8.111 1.00 98.38 96 LEU A CA 1
ATOM 735 C C . LEU A 1 96 ? -15.459 -7.637 8.951 1.00 98.38 96 LEU A C 1
ATOM 737 O O . LEU A 1 96 ? -15.854 -8.278 9.925 1.00 98.38 96 LEU A O 1
ATOM 741 N N . ALA A 1 97 ? -14.164 -7.532 8.656 1.00 97.94 97 ALA A N 1
ATOM 742 C CA . ALA A 1 97 ? -13.113 -8.194 9.417 1.00 97.94 97 ALA A CA 1
ATOM 743 C C . ALA A 1 97 ? -13.111 -7.751 10.890 1.00 97.94 97 ALA A C 1
ATOM 745 O O . ALA A 1 97 ? -13.155 -8.581 11.807 1.00 97.94 97 ALA A O 1
ATOM 746 N N . MET A 1 98 ? -13.168 -6.439 11.134 1.00 98.12 98 MET A N 1
ATOM 747 C CA . MET A 1 98 ? -13.226 -5.884 12.487 1.00 98.12 98 MET A CA 1
ATOM 748 C C . MET A 1 98 ? -14.535 -6.237 13.203 1.00 98.12 98 MET A C 1
ATOM 750 O O . MET A 1 98 ? -14.523 -6.628 14.374 1.00 98.12 98 MET A O 1
ATOM 754 N N . ARG A 1 99 ? -15.671 -6.140 12.502 1.00 96.56 99 ARG A N 1
ATOM 755 C CA . ARG A 1 99 ? -16.998 -6.410 13.067 1.00 96.56 99 ARG A CA 1
ATOM 756 C C . ARG A 1 99 ? -17.235 -7.888 13.348 1.00 96.56 99 ARG A C 1
ATOM 758 O O . ARG A 1 99 ? -17.963 -8.190 14.290 1.00 96.56 99 ARG A O 1
ATOM 765 N N . LEU A 1 100 ? -16.686 -8.803 12.553 1.00 96.06 100 LEU A N 1
ATOM 766 C CA . LEU A 1 100 ? -16.971 -10.236 12.651 1.00 96.06 100 LEU A CA 1
ATOM 767 C C . LEU A 1 100 ? -15.891 -10.996 13.425 1.00 96.06 100 LEU A C 1
ATOM 769 O O . LEU A 1 100 ? -16.237 -11.745 14.340 1.00 96.06 100 LEU A O 1
ATOM 773 N N . TYR A 1 101 ? -14.612 -10.749 13.133 1.00 95.31 101 TYR A N 1
ATOM 774 C CA . TYR A 1 101 ? -13.492 -11.554 13.636 1.00 95.31 101 TYR A CA 1
ATOM 775 C C . TYR A 1 101 ? -12.724 -10.901 14.791 1.00 95.31 101 TYR A C 1
ATOM 777 O O . TYR A 1 101 ? -12.078 -11.599 15.571 1.00 95.31 101 TYR A O 1
ATOM 785 N N . MET A 1 102 ? -12.835 -9.580 14.975 1.00 94.75 102 MET A N 1
ATOM 786 C CA . MET A 1 102 ? -12.147 -8.865 16.062 1.00 94.75 102 MET A CA 1
ATOM 787 C C . MET A 1 102 ? -13.058 -8.441 17.218 1.00 94.75 102 MET A C 1
ATOM 789 O O . MET A 1 102 ? -12.595 -7.756 18.122 1.00 94.75 102 MET A O 1
ATOM 793 N N . LYS A 1 103 ? -14.325 -8.875 17.270 1.00 88.12 103 LYS A N 1
ATOM 794 C CA . LYS A 1 103 ? -15.325 -8.422 18.268 1.00 88.12 103 LYS A CA 1
ATOM 795 C C . LYS A 1 103 ? -14.798 -8.309 19.706 1.00 88.12 103 LYS A C 1
ATOM 797 O O . LYS A 1 103 ? -15.045 -7.314 20.376 1.00 88.12 103 LYS A O 1
ATOM 802 N N . LYS A 1 104 ? -14.082 -9.334 20.184 1.00 85.12 104 LYS A N 1
ATOM 803 C CA . LYS A 1 104 ? -13.594 -9.427 21.576 1.00 85.12 104 LYS A CA 1
ATOM 804 C C . LYS A 1 104 ? -12.292 -8.661 21.831 1.00 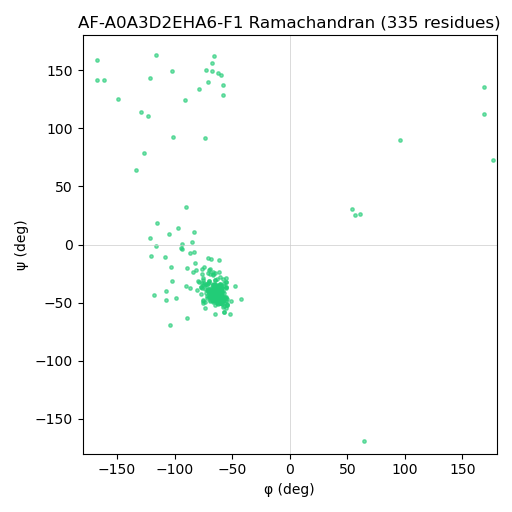85.12 104 LYS A C 1
ATOM 806 O O . LYS A 1 104 ? -11.929 -8.450 22.980 1.00 85.12 104 LYS A O 1
ATOM 811 N N . SER A 1 105 ? -11.575 -8.289 20.780 1.00 87.50 105 SER A N 1
ATOM 812 C CA . SER A 1 105 ? -10.248 -7.674 20.842 1.00 87.50 105 SER A CA 1
ATOM 813 C C . SER A 1 105 ? -10.195 -6.310 20.180 1.00 87.50 105 SER A C 1
ATOM 815 O O . SER A 1 105 ? -9.106 -5.775 19.992 1.00 87.50 105 SER A O 1
ATOM 817 N N . LEU A 1 106 ? -11.329 -5.781 19.734 1.00 92.94 106 LEU A N 1
ATOM 818 C CA . LEU A 1 106 ? -11.370 -4.554 18.967 1.00 92.94 106 LEU A CA 1
ATOM 819 C C . LEU A 1 106 ? -11.104 -3.368 19.901 1.00 92.94 106 LEU A C 1
ATOM 821 O O . LEU A 1 106 ? -12.013 -2.822 20.529 1.00 92.94 106 LEU A O 1
ATOM 825 N N . THR A 1 107 ? -9.829 -3.005 19.996 1.00 93.69 107 THR A N 1
ATOM 826 C CA . THR A 1 107 ? -9.312 -1.798 20.645 1.00 93.69 107 THR A CA 1
ATOM 827 C C . THR A 1 107 ? -8.647 -0.922 19.592 1.00 93.69 107 THR A C 1
ATOM 829 O O . THR A 1 107 ? -8.304 -1.407 18.510 1.00 93.69 107 THR A O 1
ATOM 832 N N . LYS A 1 108 ? -8.418 0.356 19.907 1.00 93.94 108 LYS A N 1
ATOM 833 C CA . LYS A 1 108 ? -7.714 1.256 18.984 1.00 93.94 108 LYS A CA 1
ATOM 834 C C . LYS A 1 108 ? -6.293 0.790 18.663 1.00 93.94 108 LYS A C 1
ATOM 836 O O . LYS A 1 108 ? -5.830 0.968 17.552 1.00 93.94 108 LYS A O 1
ATOM 841 N N . GLU A 1 109 ? -5.595 0.166 19.607 1.00 95.38 109 GLU A N 1
ATOM 842 C CA . GLU A 1 109 ? -4.234 -0.335 19.393 1.00 95.38 109 GLU A CA 1
ATOM 843 C C . GLU A 1 109 ? -4.254 -1.537 18.440 1.00 95.38 109 GLU A C 1
ATOM 845 O O . GLU A 1 109 ? -3.444 -1.633 17.519 1.00 95.38 109 GLU A O 1
ATOM 850 N N . ASN A 1 110 ? -5.238 -2.426 18.611 1.00 96.69 110 ASN A N 1
ATOM 851 C CA . ASN A 1 110 ? -5.429 -3.569 17.725 1.00 96.69 110 ASN A CA 1
ATOM 852 C C . ASN A 1 110 ? -5.938 -3.158 16.337 1.00 96.69 110 ASN A C 1
ATOM 854 O O . ASN A 1 110 ? -5.682 -3.885 15.381 1.00 96.69 110 ASN A O 1
ATOM 858 N N . SER A 1 111 ? -6.612 -2.011 16.191 1.00 97.50 111 SER A N 1
ATOM 859 C CA . SER A 1 111 ? -6.953 -1.480 14.867 1.00 97.50 111 SER A CA 1
ATOM 860 C C . SER A 1 111 ? -5.750 -0.874 14.147 1.00 97.50 111 SER A C 1
ATOM 862 O O . SER A 1 111 ? -5.634 -1.055 12.939 1.00 97.50 111 SER A O 1
ATOM 864 N N . LEU A 1 112 ? -4.799 -0.262 14.866 1.00 98.25 112 LEU A N 1
ATOM 865 C CA . LEU A 1 112 ? -3.510 0.114 14.272 1.00 98.25 112 LEU A CA 1
ATOM 866 C C . LEU A 1 112 ? -2.752 -1.127 13.786 1.00 98.25 112 LEU A C 1
ATOM 868 O O . LEU A 1 112 ? -2.269 -1.141 12.658 1.00 98.25 112 LEU A O 1
ATOM 872 N N . MET A 1 113 ? -2.697 -2.189 14.600 1.00 98.56 113 MET A N 1
ATOM 873 C CA . MET A 1 113 ? -2.057 -3.446 14.196 1.00 98.56 113 MET A CA 1
ATOM 874 C C . MET A 1 113 ? -2.749 -4.098 12.992 1.00 98.56 113 MET A C 1
ATOM 876 O O . MET A 1 113 ? -2.075 -4.628 12.113 1.00 98.56 113 MET A O 1
ATOM 880 N N . TYR A 1 114 ? -4.083 -4.041 12.923 1.00 98.69 114 TYR A N 1
ATOM 881 C CA . TYR A 1 114 ? -4.814 -4.471 11.732 1.00 98.69 114 TYR A CA 1
ATOM 882 C C . TYR A 1 114 ? -4.313 -3.732 10.488 1.00 98.69 114 TYR A C 1
ATOM 884 O O . TYR A 1 114 ? -3.999 -4.369 9.486 1.00 98.69 114 TYR A O 1
ATOM 892 N N . GLY A 1 115 ? -4.199 -2.403 10.565 1.00 98.56 115 GLY A N 1
ATOM 893 C CA . GLY A 1 115 ? -3.729 -1.589 9.448 1.00 98.56 115 GLY A CA 1
ATOM 894 C C . GLY A 1 115 ? -2.291 -1.888 9.037 1.00 98.56 115 GLY A C 1
ATOM 895 O O . GLY A 1 115 ? -2.009 -1.924 7.845 1.00 98.56 115 GLY A O 1
ATOM 896 N N . VAL A 1 116 ? -1.409 -2.193 9.999 1.00 98.69 116 VAL A N 1
ATOM 897 C CA . VAL A 1 116 ? -0.046 -2.675 9.710 1.00 98.69 116 VAL A CA 1
ATOM 898 C C . VAL A 1 116 ? -0.083 -3.979 8.917 1.00 98.69 116 VAL A C 1
ATOM 900 O O . VAL A 1 116 ? 0.656 -4.123 7.953 1.00 98.69 116 VAL A O 1
ATOM 903 N N . GLY A 1 117 ? -0.939 -4.926 9.300 1.00 98.56 117 GLY A N 1
ATOM 904 C CA . GLY A 1 117 ? -1.071 -6.188 8.576 1.00 98.56 117 GLY A CA 1
ATOM 905 C C . GLY A 1 117 ? -1.666 -6.033 7.181 1.00 98.56 117 GLY A C 1
ATOM 906 O O . GLY A 1 117 ? -1.165 -6.637 6.240 1.00 98.56 117 GLY A O 1
ATOM 907 N N . HIS A 1 118 ? -2.702 -5.201 7.049 1.00 98.56 118 HIS A N 1
ATOM 908 C CA . HIS A 1 118 ? -3.373 -4.914 5.779 1.00 98.56 118 HIS A CA 1
ATOM 909 C C . HIS A 1 118 ? -2.441 -4.193 4.799 1.00 98.56 118 HIS A C 1
ATOM 911 O O . HIS A 1 118 ? -2.128 -4.739 3.749 1.00 98.56 118 HIS A O 1
ATOM 917 N N . GLY A 1 119 ? -1.926 -3.013 5.161 1.00 98.19 119 GLY A N 1
ATOM 918 C CA . GLY A 1 119 ? -0.989 -2.283 4.297 1.00 98.19 119 GLY A CA 1
ATOM 919 C C . GLY A 1 119 ? 0.350 -3.004 4.139 1.00 98.19 119 GLY A C 1
ATOM 920 O O . GLY A 1 119 ? 1.044 -2.845 3.140 1.00 98.19 119 GLY A O 1
ATOM 921 N N . GLY A 1 120 ? 0.717 -3.838 5.112 1.00 98.25 120 GLY A N 1
ATOM 922 C CA . GLY A 1 120 ? 1.939 -4.619 5.055 1.00 98.25 120 GLY A CA 1
ATOM 923 C C . GLY A 1 120 ? 1.886 -5.760 4.048 1.00 98.25 120 GLY A C 1
ATOM 924 O O . GLY A 1 120 ? 2.825 -5.913 3.270 1.00 98.25 120 GLY A O 1
ATOM 925 N N . ILE A 1 121 ? 0.802 -6.546 4.022 1.00 98.56 121 ILE A N 1
ATOM 926 C CA . ILE A 1 121 ? 0.661 -7.595 3.004 1.00 98.56 121 ILE A CA 1
ATOM 927 C C . ILE A 1 121 ? 0.514 -6.992 1.608 1.00 98.56 121 ILE A C 1
ATOM 929 O O . ILE A 1 121 ? 1.057 -7.542 0.656 1.00 98.56 121 ILE A O 1
ATOM 933 N N . GLU A 1 122 ? -0.154 -5.842 1.496 1.00 97.69 122 GLU A N 1
ATOM 934 C CA . GLU A 1 122 ? -0.263 -5.090 0.250 1.00 97.69 122 GLU A CA 1
ATOM 935 C C . GLU A 1 122 ? 1.135 -4.717 -0.262 1.00 97.69 122 GLU A C 1
ATOM 937 O O . GLU A 1 122 ? 1.489 -5.038 -1.396 1.00 97.69 122 GLU A O 1
ATOM 942 N N . ALA A 1 123 ? 1.980 -4.125 0.592 1.00 98.25 123 ALA A N 1
ATOM 943 C CA . ALA A 1 123 ? 3.353 -3.783 0.232 1.00 98.25 123 ALA A CA 1
ATOM 944 C C . ALA A 1 123 ? 4.173 -5.017 -0.181 1.00 98.25 123 ALA A C 1
ATOM 946 O O . ALA A 1 123 ? 4.855 -4.985 -1.208 1.00 98.25 123 ALA A O 1
ATOM 947 N N . VAL A 1 124 ? 4.073 -6.122 0.567 1.00 98.31 124 VAL A N 1
ATOM 948 C CA . VAL A 1 124 ? 4.761 -7.381 0.242 1.00 98.31 124 VAL A CA 1
ATOM 949 C C . VAL A 1 124 ? 4.311 -7.927 -1.110 1.00 98.31 124 VAL A C 1
ATOM 951 O O . VAL A 1 124 ? 5.156 -8.306 -1.918 1.00 98.31 124 VAL A O 1
ATOM 954 N N . MET A 1 125 ? 3.004 -7.986 -1.364 1.00 96.31 125 MET A N 1
ATOM 955 C CA . MET A 1 125 ? 2.468 -8.675 -2.534 1.00 96.31 125 MET A CA 1
ATOM 956 C C . MET A 1 125 ? 2.541 -7.844 -3.811 1.00 96.31 125 MET A C 1
ATOM 958 O O . MET A 1 125 ? 2.862 -8.399 -4.858 1.00 96.31 125 MET A O 1
ATOM 962 N N . ILE A 1 126 ? 2.275 -6.538 -3.730 1.00 93.62 126 ILE A N 1
ATOM 963 C CA . ILE A 1 126 ? 2.283 -5.655 -4.902 1.00 93.62 126 ILE A CA 1
ATOM 964 C C . ILE A 1 126 ? 3.722 -5.306 -5.312 1.00 93.62 126 ILE A C 1
ATOM 966 O O . ILE A 1 126 ? 4.048 -5.343 -6.498 1.00 93.62 126 ILE A O 1
ATOM 970 N N . VAL A 1 127 ? 4.607 -5.011 -4.349 1.00 96.19 127 VAL A N 1
ATOM 971 C CA . VAL A 1 127 ? 5.973 -4.523 -4.631 1.00 96.19 127 VAL A CA 1
ATOM 972 C C . VAL A 1 127 ? 7.060 -5.470 -4.118 1.00 96.19 127 VAL A C 1
ATOM 974 O O . VAL A 1 127 ? 8.024 -5.750 -4.823 1.00 96.19 127 VAL A O 1
ATOM 977 N N . GLY A 1 128 ? 6.932 -6.012 -2.907 1.00 96.44 128 GLY A N 1
ATOM 978 C CA . GLY A 1 128 ? 7.985 -6.827 -2.292 1.00 96.44 128 GLY A CA 1
ATOM 979 C C . GLY A 1 128 ? 8.388 -8.052 -3.122 1.00 96.44 128 GLY A C 1
ATOM 980 O O . GLY A 1 128 ? 9.577 -8.270 -3.358 1.00 96.44 128 GLY A O 1
ATOM 981 N N . MET A 1 129 ? 7.413 -8.831 -3.602 1.00 94.94 129 MET A N 1
ATOM 982 C CA . MET A 1 129 ? 7.668 -10.048 -4.384 1.00 94.94 129 MET A CA 1
ATOM 983 C C . MET A 1 129 ? 8.370 -9.757 -5.715 1.00 94.94 129 MET A C 1
ATOM 985 O O . MET A 1 129 ? 9.335 -10.441 -6.064 1.00 94.94 129 MET A O 1
ATOM 989 N N . SER A 1 130 ? 7.929 -8.725 -6.441 1.00 95.31 130 SER A N 1
ATOM 990 C CA . SER A 1 130 ? 8.557 -8.338 -7.708 1.00 95.31 130 SER A CA 1
ATOM 991 C C . SER A 1 130 ? 9.980 -7.824 -7.484 1.00 95.31 130 SER A C 1
ATOM 993 O O . SER A 1 130 ? 10.871 -8.136 -8.267 1.00 95.31 130 SER A O 1
ATOM 995 N N . TYR A 1 131 ? 10.245 -7.139 -6.371 1.00 97.25 131 TYR A N 1
ATOM 996 C CA . TYR A 1 131 ? 11.578 -6.625 -6.057 1.00 97.25 131 TYR A CA 1
ATOM 997 C C . TYR A 1 131 ? 12.569 -7.700 -5.590 1.00 97.25 131 TYR A C 1
ATOM 999 O O . TYR A 1 131 ? 13.759 -7.576 -5.883 1.00 97.25 131 TYR A O 1
ATOM 1007 N N . ILE A 1 132 ? 12.105 -8.785 -4.957 1.00 96.75 132 ILE A N 1
ATOM 1008 C CA . ILE A 1 132 ? 12.938 -9.984 -4.745 1.00 96.75 132 ILE A CA 1
ATOM 1009 C C . ILE A 1 132 ? 13.377 -10.550 -6.100 1.00 96.75 132 ILE A C 1
ATOM 1011 O O . ILE A 1 132 ? 14.567 -10.785 -6.321 1.00 96.75 132 ILE A O 1
ATOM 1015 N N . SER A 1 133 ? 12.422 -10.740 -7.017 1.00 95.12 133 SER A N 1
ATOM 1016 C CA . SER A 1 133 ? 12.699 -11.266 -8.358 1.00 95.12 133 SER A CA 1
ATOM 1017 C C . SER A 1 133 ? 13.658 -10.353 -9.130 1.00 95.12 133 SER A C 1
ATOM 1019 O O . SER A 1 133 ? 14.681 -10.817 -9.633 1.00 95.12 133 SER A O 1
ATOM 1021 N N . ASN A 1 134 ? 13.406 -9.041 -9.119 1.00 96.62 134 ASN A N 1
ATOM 1022 C CA . ASN A 1 134 ? 14.257 -8.042 -9.760 1.00 96.62 134 ASN A CA 1
ATOM 1023 C C . ASN A 1 134 ? 15.691 -8.075 -9.224 1.00 96.62 134 ASN A C 1
ATOM 1025 O O . ASN A 1 134 ? 16.627 -7.962 -10.009 1.00 96.62 134 ASN A O 1
ATOM 1029 N N . LEU A 1 135 ? 15.886 -8.256 -7.912 1.00 97.62 135 LEU A N 1
ATOM 1030 C CA . LEU A 1 135 ? 17.223 -8.354 -7.327 1.00 97.62 135 LEU A CA 1
ATOM 1031 C C . LEU A 1 135 ? 17.960 -9.602 -7.823 1.00 97.62 135 LEU A C 1
ATOM 1033 O O . LEU A 1 135 ? 19.108 -9.504 -8.253 1.00 97.62 135 LEU A O 1
ATOM 1037 N N . MET A 1 136 ? 17.298 -10.761 -7.795 1.00 96.06 136 MET A N 1
ATOM 1038 C CA . MET A 1 136 ? 17.884 -12.016 -8.275 1.00 96.06 136 MET A CA 1
ATOM 1039 C C . MET A 1 136 ? 18.292 -11.913 -9.747 1.00 96.06 136 MET A C 1
ATOM 1041 O O . MET A 1 136 ? 19.422 -12.251 -10.104 1.00 96.06 136 MET A O 1
ATOM 1045 N N . VAL A 1 137 ? 17.399 -11.393 -10.592 1.00 95.38 137 VAL A N 1
ATOM 1046 C CA . VAL A 1 137 ? 17.654 -11.244 -12.027 1.00 95.38 137 VAL A CA 1
ATOM 1047 C C . VAL A 1 137 ? 18.731 -10.192 -12.298 1.00 95.38 137 VAL A C 1
ATOM 1049 O O . VAL A 1 137 ? 19.613 -10.431 -13.119 1.00 95.38 137 VAL A O 1
ATOM 1052 N N . ALA A 1 138 ? 18.731 -9.061 -11.588 1.00 96.81 138 ALA A N 1
ATOM 1053 C CA . ALA A 1 138 ? 19.758 -8.031 -11.741 1.00 96.81 138 ALA A CA 1
ATOM 1054 C C . ALA A 1 138 ? 21.164 -8.559 -11.417 1.00 96.81 138 ALA A C 1
ATOM 1056 O O . ALA A 1 138 ? 22.112 -8.305 -12.165 1.00 96.81 138 ALA A O 1
ATOM 1057 N N . LEU A 1 139 ? 21.298 -9.331 -10.334 1.00 96.62 139 LEU A N 1
ATOM 1058 C CA . LEU A 1 139 ? 22.562 -9.972 -9.970 1.00 96.62 139 LEU A CA 1
ATOM 1059 C C . LEU A 1 139 ? 22.982 -11.008 -11.020 1.00 96.62 139 LEU A C 1
ATOM 1061 O O . LEU A 1 139 ? 24.137 -11.018 -11.438 1.00 96.62 139 LEU A O 1
ATOM 1065 N N . MET A 1 140 ? 22.046 -11.829 -11.501 1.00 95.25 140 MET A N 1
ATOM 1066 C CA . MET A 1 140 ? 22.305 -12.804 -12.563 1.00 95.25 140 MET A CA 1
ATOM 1067 C C . MET A 1 140 ? 22.784 -12.132 -13.862 1.00 95.25 140 MET A C 1
ATOM 1069 O O . MET A 1 140 ? 23.752 -12.597 -14.465 1.00 95.25 140 MET A O 1
ATOM 1073 N N . ILE A 1 141 ? 22.152 -11.031 -14.285 1.00 95.06 141 ILE A N 1
ATOM 1074 C CA . ILE A 1 141 ? 22.558 -10.259 -15.472 1.00 95.06 141 ILE A CA 1
ATOM 1075 C C . ILE A 1 141 ? 23.996 -9.757 -15.316 1.00 95.06 141 ILE A C 1
ATOM 1077 O O . ILE A 1 141 ? 24.816 -9.956 -16.212 1.00 95.06 141 ILE A O 1
ATOM 1081 N N . ASN A 1 142 ? 24.334 -9.173 -14.164 1.00 96.19 142 ASN A N 1
ATOM 1082 C CA . ASN A 1 142 ? 25.681 -8.656 -13.908 1.00 96.19 142 ASN A CA 1
ATOM 1083 C C . ASN A 1 142 ? 26.744 -9.763 -13.831 1.00 96.19 142 ASN A C 1
ATOM 1085 O O . ASN A 1 142 ? 27.906 -9.523 -14.159 1.00 96.19 142 ASN A O 1
ATOM 1089 N N . LEU A 1 143 ? 26.345 -10.986 -13.472 1.00 95.06 143 LEU A N 1
ATOM 1090 C CA . LEU A 1 143 ? 27.182 -12.188 -13.523 1.00 95.06 143 LEU A CA 1
ATOM 1091 C C . LEU A 1 143 ? 27.228 -12.845 -14.917 1.00 95.06 143 LEU A C 1
ATOM 1093 O O . LEU A 1 143 ? 27.753 -13.947 -15.051 1.00 95.06 143 LEU A O 1
ATOM 1097 N N . LYS A 1 144 ? 26.713 -12.176 -15.962 1.00 91.62 144 LYS A N 1
ATOM 1098 C CA . LYS A 1 144 ? 26.645 -12.666 -17.353 1.00 91.62 144 LYS A CA 1
ATOM 1099 C C . LYS A 1 144 ? 25.811 -13.946 -17.521 1.00 91.62 144 LYS A C 1
ATOM 1101 O O . LYS A 1 144 ? 26.024 -14.708 -18.456 1.00 91.62 144 LYS A O 1
ATOM 1106 N N . GLY A 1 145 ? 24.843 -14.175 -16.634 1.00 91.00 145 GLY A N 1
ATOM 1107 C CA . GLY A 1 145 ? 23.980 -15.359 -16.657 1.00 91.00 145 GLY A CA 1
ATOM 1108 C C . GLY A 1 145 ? 22.782 -15.273 -17.609 1.00 91.00 145 GLY A C 1
ATOM 1109 O O . GLY A 1 145 ? 22.083 -16.269 -17.771 1.00 91.00 145 GLY A O 1
ATOM 1110 N N . LEU A 1 146 ? 22.524 -14.119 -18.240 1.00 90.31 146 LEU A N 1
ATOM 1111 C CA . LEU A 1 146 ? 21.324 -13.938 -19.067 1.00 90.31 146 LEU A CA 1
ATOM 1112 C C . LEU A 1 146 ? 21.308 -14.860 -20.293 1.00 90.31 146 LEU A C 1
ATOM 1114 O O . LEU A 1 146 ? 20.286 -15.478 -20.559 1.00 90.31 146 LEU A O 1
ATOM 1118 N N . ASP A 1 147 ? 22.433 -15.013 -20.992 1.00 89.94 147 ASP A N 1
ATOM 1119 C CA . ASP A 1 147 ? 22.499 -15.879 -22.179 1.00 89.94 147 ASP A CA 1
ATOM 1120 C C . ASP A 1 147 ? 22.169 -17.341 -21.824 1.00 89.94 147 ASP A C 1
ATOM 1122 O O . ASP A 1 147 ? 21.491 -18.030 -22.580 1.00 89.94 147 ASP A O 1
ATOM 1126 N N . SER A 1 148 ? 22.572 -17.789 -20.628 1.00 90.25 148 SER A N 1
ATOM 1127 C CA . SER A 1 148 ? 22.238 -19.116 -20.091 1.00 90.25 148 SER A CA 1
ATOM 1128 C C . SER A 1 148 ? 20.741 -19.265 -19.803 1.00 90.25 148 SER A C 1
ATOM 1130 O O . SER A 1 148 ? 20.151 -20.292 -20.130 1.00 90.25 148 SER A O 1
ATOM 1132 N N . LEU A 1 149 ? 20.102 -18.226 -19.247 1.00 88.00 149 LEU A N 1
ATOM 1133 C CA . LEU A 1 149 ? 18.653 -18.214 -19.025 1.00 88.00 149 LEU A CA 1
ATOM 1134 C C . LEU A 1 149 ? 17.877 -18.319 -20.349 1.00 88.00 149 LEU A C 1
ATOM 1136 O O . LEU A 1 149 ? 16.852 -18.993 -20.410 1.00 88.00 149 LEU A O 1
ATOM 1140 N N . LEU A 1 150 ? 18.366 -17.661 -21.402 1.00 92.69 150 LEU A N 1
ATOM 1141 C CA . LEU A 1 150 ? 17.695 -17.611 -22.702 1.00 92.69 150 LEU A CA 1
ATOM 1142 C C . LEU A 1 150 ? 17.953 -18.853 -23.571 1.00 92.69 150 LEU A C 1
ATOM 1144 O O . LEU A 1 150 ? 17.151 -19.146 -24.452 1.00 92.69 150 LEU A O 1
ATOM 1148 N N . ALA A 1 151 ? 19.031 -19.603 -23.324 1.00 91.38 151 ALA A N 1
ATOM 1149 C CA . ALA A 1 151 ? 19.476 -20.708 -24.179 1.00 91.38 151 ALA A CA 1
ATOM 1150 C C . ALA A 1 151 ? 18.472 -21.871 -24.318 1.00 91.38 151 ALA A C 1
ATOM 1152 O O . ALA A 1 151 ? 18.535 -22.615 -25.295 1.00 91.38 151 ALA A O 1
ATOM 1153 N N . GLY A 1 152 ? 17.567 -22.048 -23.350 1.00 87.75 152 GLY A N 1
ATOM 1154 C CA . GLY A 1 152 ? 16.536 -23.094 -23.368 1.00 87.75 152 GLY A CA 1
ATOM 1155 C C . GLY A 1 152 ? 15.189 -22.659 -23.950 1.00 87.75 152 GLY A C 1
ATOM 1156 O O . GLY A 1 152 ? 14.252 -23.455 -23.955 1.00 87.75 152 GLY A O 1
ATOM 1157 N N . LEU A 1 153 ? 15.067 -21.404 -24.387 1.00 94.50 153 LEU A N 1
ATOM 1158 C CA . LEU A 1 153 ? 13.817 -20.816 -24.859 1.00 94.50 153 LEU A CA 1
ATOM 1159 C C . LEU A 1 153 ? 13.791 -20.769 -26.389 1.00 94.50 153 LEU A C 1
ATOM 1161 O O . LEU A 1 153 ? 14.822 -20.603 -27.041 1.00 94.50 153 LEU A O 1
ATOM 1165 N N . ASP A 1 154 ? 12.601 -20.879 -26.976 1.00 96.19 154 ASP A N 1
ATOM 1166 C CA . ASP A 1 154 ? 12.425 -20.542 -28.385 1.00 96.19 154 ASP A CA 1
ATOM 1167 C C . ASP A 1 154 ? 12.662 -19.037 -28.616 1.00 96.19 154 ASP A C 1
ATOM 1169 O O . ASP A 1 154 ? 12.616 -18.226 -27.688 1.00 96.19 154 ASP A O 1
ATOM 1173 N N . ALA A 1 155 ? 12.903 -18.651 -29.872 1.00 94.19 155 ALA A N 1
ATOM 1174 C CA . ALA A 1 155 ? 13.265 -17.278 -30.212 1.00 94.19 155 ALA A CA 1
ATOM 1175 C C . ALA A 1 155 ? 12.205 -16.246 -29.784 1.00 94.19 155 ALA A C 1
ATOM 1177 O O . ALA A 1 155 ? 12.569 -15.167 -29.320 1.00 94.19 155 ALA A O 1
ATOM 1178 N N . ALA A 1 156 ? 10.911 -16.569 -29.897 1.00 96.06 156 ALA A N 1
ATOM 1179 C CA . ALA A 1 156 ? 9.848 -15.642 -29.523 1.00 96.06 156 ALA A CA 1
ATOM 1180 C C . ALA A 1 156 ? 9.804 -15.447 -28.000 1.00 96.06 156 ALA A C 1
ATOM 1182 O O . ALA A 1 156 ? 9.761 -14.312 -27.519 1.00 96.06 156 ALA A O 1
ATOM 1183 N N . THR A 1 157 ? 9.902 -16.539 -27.237 1.00 95.38 157 THR A N 1
ATOM 1184 C CA . THR A 1 157 ? 9.934 -16.490 -25.769 1.00 95.38 157 THR A CA 1
ATOM 1185 C C . THR A 1 157 ? 11.203 -15.813 -25.245 1.00 95.38 157 THR A C 1
ATOM 1187 O O . THR A 1 157 ? 11.138 -15.046 -24.282 1.00 95.38 157 THR A O 1
ATOM 1190 N N . ALA A 1 158 ? 12.355 -16.029 -25.885 1.00 94.06 158 ALA A N 1
ATOM 1191 C CA . ALA A 1 158 ? 13.609 -15.373 -25.522 1.00 94.06 158 ALA A CA 1
ATOM 1192 C C . ALA A 1 158 ? 13.546 -13.848 -25.725 1.00 94.06 158 ALA A C 1
ATOM 1194 O O . ALA A 1 158 ? 13.974 -13.088 -24.848 1.00 94.06 158 ALA A O 1
ATOM 1195 N N . THR A 1 159 ? 12.973 -13.390 -26.844 1.00 94.50 159 THR A N 1
ATOM 1196 C CA . THR A 1 159 ? 12.747 -11.960 -27.101 1.00 94.50 159 THR A CA 1
ATOM 1197 C C . THR A 1 159 ? 11.793 -11.364 -26.072 1.00 94.50 159 THR A C 1
ATOM 1199 O O . THR A 1 159 ? 12.158 -10.386 -25.422 1.00 94.50 159 THR A O 1
ATOM 1202 N N . ALA A 1 160 ? 10.637 -11.992 -25.835 1.00 94.94 160 ALA A N 1
ATOM 1203 C CA . ALA A 1 160 ? 9.660 -11.511 -24.856 1.00 94.94 160 ALA A CA 1
ATOM 1204 C C . ALA A 1 160 ? 10.243 -11.446 -23.431 1.00 94.94 160 ALA A C 1
ATOM 1206 O O . ALA A 1 160 ? 10.047 -10.466 -22.711 1.00 94.94 160 ALA A O 1
ATOM 1207 N N . THR A 1 161 ? 11.024 -12.457 -23.038 1.00 93.50 161 THR A N 1
ATOM 1208 C CA . THR A 1 161 ? 11.723 -12.479 -21.745 1.00 93.50 161 THR A CA 1
ATOM 1209 C C . THR A 1 161 ? 12.727 -11.331 -21.656 1.00 93.50 161 THR A C 1
ATOM 1211 O O . THR A 1 161 ? 12.771 -10.617 -20.658 1.00 93.50 161 THR A O 1
ATOM 1214 N N . THR A 1 162 ? 13.516 -11.104 -22.708 1.00 93.31 162 THR A N 1
ATOM 1215 C CA . THR A 1 162 ? 14.497 -10.009 -22.739 1.00 93.31 162 THR A CA 1
ATOM 1216 C C . THR A 1 162 ? 13.817 -8.645 -22.648 1.00 93.31 162 THR A C 1
ATOM 1218 O O . THR A 1 162 ? 14.272 -7.791 -21.890 1.00 93.31 162 THR A O 1
ATOM 1221 N N . GLU A 1 163 ? 12.715 -8.440 -23.371 1.00 93.50 163 GLU A N 1
ATOM 1222 C CA . GLU A 1 163 ? 11.922 -7.209 -23.317 1.00 93.50 163 GLU A CA 1
ATOM 1223 C C . GLU A 1 163 ? 11.376 -6.956 -21.912 1.00 93.50 163 GLU A C 1
ATOM 1225 O O . GLU A 1 163 ? 11.541 -5.855 -21.384 1.00 93.50 163 GLU A O 1
ATOM 1230 N N . GLN A 1 164 ? 10.823 -7.979 -21.258 1.00 92.50 164 GLN A N 1
ATOM 1231 C CA . GLN A 1 164 ? 10.319 -7.858 -19.892 1.00 92.50 164 GLN A CA 1
ATOM 1232 C C . GLN A 1 164 ? 11.431 -7.517 -18.891 1.00 92.50 164 GLN A C 1
ATOM 1234 O O . GLN A 1 164 ? 11.251 -6.661 -18.024 1.00 92.50 164 GLN A O 1
ATOM 1239 N N . LEU A 1 165 ? 12.597 -8.155 -19.017 1.00 94.44 165 LEU A N 1
ATOM 1240 C CA . LEU A 1 165 ? 13.733 -7.905 -18.132 1.00 94.44 165 LEU A CA 1
ATOM 1241 C C . LEU A 1 165 ? 14.431 -6.574 -18.425 1.00 94.44 165 LEU A C 1
ATOM 1243 O O . LEU A 1 165 ? 15.116 -6.048 -17.543 1.00 94.44 165 LEU A O 1
ATOM 1247 N N . SER A 1 166 ? 14.235 -6.004 -19.620 1.00 94.75 166 SER A N 1
ATOM 1248 C CA . SER A 1 166 ? 14.947 -4.801 -20.050 1.00 94.75 166 SER A CA 1
ATOM 1249 C C . SER A 1 166 ? 14.752 -3.608 -19.135 1.00 94.75 166 SER A C 1
ATOM 1251 O O . SER A 1 166 ? 15.690 -2.833 -18.945 1.00 94.75 166 SER A O 1
ATOM 1253 N N . ALA A 1 167 ? 13.599 -3.535 -18.469 1.00 94.69 167 ALA A N 1
ATOM 1254 C CA . ALA A 1 167 ? 13.307 -2.559 -17.432 1.00 94.69 167 ALA A CA 1
ATOM 1255 C C . ALA A 1 167 ? 14.435 -2.422 -16.390 1.00 94.69 167 ALA A C 1
ATOM 1257 O O . ALA A 1 167 ? 14.724 -1.314 -15.948 1.00 94.69 167 ALA A O 1
ATOM 1258 N N . LEU A 1 168 ? 15.132 -3.509 -16.035 1.00 96.62 168 LEU A N 1
ATOM 1259 C CA . LEU A 1 168 ? 16.202 -3.485 -15.030 1.00 96.62 168 LEU A CA 1
ATOM 1260 C C . LEU A 1 168 ? 17.434 -2.675 -15.459 1.00 96.62 168 LEU A C 1
ATOM 1262 O O . LEU A 1 168 ? 18.178 -2.206 -14.598 1.00 96.62 168 LEU A O 1
ATOM 1266 N N . TRP A 1 169 ? 17.668 -2.495 -16.762 1.00 95.31 169 TRP A N 1
ATOM 1267 C CA . TRP A 1 169 ? 18.808 -1.728 -17.282 1.00 95.31 169 TRP A CA 1
ATOM 1268 C C . TRP A 1 169 ? 18.418 -0.524 -18.146 1.00 95.31 169 TRP A C 1
ATOM 1270 O O . TRP A 1 169 ? 19.289 0.282 -18.468 1.00 95.31 169 TRP A O 1
ATOM 1280 N N . THR A 1 170 ? 17.144 -0.375 -18.517 1.00 95.44 170 THR A N 1
ATOM 1281 C CA . THR A 1 170 ? 16.650 0.770 -19.300 1.00 95.44 170 THR A CA 1
ATOM 1282 C C . THR A 1 170 ? 15.915 1.803 -18.451 1.00 95.44 170 THR A C 1
ATOM 1284 O O . THR A 1 170 ? 15.988 2.994 -18.759 1.00 95.44 170 THR A O 1
ATOM 1287 N N . ILE A 1 171 ? 15.244 1.391 -17.369 1.00 95.31 171 ILE A N 1
ATOM 1288 C CA . ILE A 1 171 ? 14.523 2.317 -16.493 1.00 95.31 171 ILE A CA 1
ATOM 1289 C C . ILE A 1 171 ? 15.509 3.034 -15.558 1.00 95.31 171 ILE A C 1
ATOM 1291 O O . ILE A 1 171 ? 16.354 2.389 -14.926 1.00 95.31 171 ILE A O 1
ATOM 1295 N N . PRO A 1 172 ? 15.398 4.367 -15.405 1.00 96.69 172 PRO A N 1
ATOM 1296 C CA . PRO A 1 172 ? 16.219 5.108 -14.459 1.00 96.69 172 PRO A CA 1
ATOM 1297 C C . PRO A 1 172 ? 16.066 4.614 -13.015 1.00 96.69 172 PRO A C 1
ATOM 1299 O O . PRO A 1 172 ? 14.955 4.436 -12.513 1.00 96.69 172 PRO A O 1
ATOM 1302 N N . SER A 1 173 ? 17.185 4.495 -12.295 1.00 97.75 173 SER A N 1
ATOM 1303 C CA . SER A 1 173 ? 17.226 3.950 -10.929 1.00 97.75 173 SER A CA 1
ATOM 1304 C C . SER A 1 173 ? 16.295 4.663 -9.938 1.00 97.75 173 SER A C 1
ATOM 1306 O O . SER A 1 173 ? 15.820 4.040 -8.993 1.00 97.75 173 SER A O 1
ATOM 1308 N N . TYR A 1 174 ? 16.004 5.954 -10.142 1.00 97.62 174 TYR A N 1
ATOM 1309 C CA . TYR A 1 174 ? 15.108 6.714 -9.265 1.00 97.62 174 TYR A CA 1
ATOM 1310 C C . TYR A 1 174 ? 13.673 6.172 -9.250 1.00 97.62 174 TYR A C 1
ATOM 1312 O O . TYR A 1 174 ? 13.012 6.276 -8.222 1.00 97.62 174 TYR A O 1
ATOM 1320 N N . GLN A 1 175 ? 13.189 5.566 -10.340 1.00 97.75 175 GLN A N 1
ATOM 1321 C CA . GLN A 1 175 ? 11.835 5.003 -10.365 1.00 97.75 175 GLN A CA 1
ATOM 1322 C C . GLN A 1 175 ? 11.724 3.820 -9.400 1.00 97.75 175 GLN A C 1
ATOM 1324 O O . GLN A 1 175 ? 10.738 3.687 -8.680 1.00 97.75 175 GLN A O 1
ATOM 1329 N N . PHE A 1 176 ? 12.791 3.021 -9.297 1.00 98.00 176 PHE A N 1
ATOM 1330 C CA . PHE A 1 176 ? 12.842 1.915 -8.350 1.00 98.00 176 PHE A CA 1
ATOM 1331 C C . PHE A 1 176 ? 12.810 2.391 -6.894 1.00 98.00 176 PHE A C 1
ATOM 1333 O O . PHE A 1 176 ? 12.211 1.702 -6.070 1.00 98.00 176 PHE A O 1
ATOM 1340 N N . PHE A 1 177 ? 13.411 3.549 -6.586 1.00 97.94 177 PHE A N 1
ATOM 1341 C CA . PHE A 1 177 ? 13.349 4.177 -5.260 1.00 97.94 177 PHE A CA 1
ATOM 1342 C C . PHE A 1 177 ? 11.950 4.700 -4.934 1.00 97.94 177 PHE A C 1
ATOM 1344 O O . PHE A 1 177 ? 11.465 4.481 -3.823 1.00 97.94 177 PHE A O 1
ATOM 1351 N N . PHE A 1 178 ? 11.304 5.380 -5.885 1.00 98.00 178 PHE A N 1
ATOM 1352 C CA . PHE A 1 178 ? 9.981 5.962 -5.662 1.00 98.00 178 PHE A CA 1
ATOM 1353 C C . PHE A 1 178 ? 8.920 4.908 -5.349 1.00 98.00 178 PHE A C 1
ATOM 1355 O O . PHE A 1 178 ? 8.130 5.135 -4.442 1.00 98.00 178 PHE A O 1
ATOM 1362 N N . ALA A 1 179 ? 8.996 3.717 -5.949 1.00 97.19 179 ALA A N 1
ATOM 1363 C CA . ALA A 1 179 ? 8.125 2.604 -5.563 1.00 97.19 179 ALA A CA 1
ATOM 1364 C C . ALA A 1 179 ? 8.220 2.265 -4.061 1.00 97.19 179 ALA A C 1
ATOM 1366 O O . ALA A 1 179 ? 7.221 1.947 -3.425 1.00 97.19 179 ALA A O 1
ATOM 1367 N N . GLY A 1 180 ? 9.409 2.361 -3.455 1.00 97.31 180 GLY A N 1
ATOM 1368 C CA . GLY A 1 180 ? 9.574 2.186 -2.010 1.00 97.31 180 GLY A CA 1
ATOM 1369 C C . GLY A 1 180 ? 8.963 3.335 -1.207 1.00 97.31 180 GLY A C 1
ATOM 1370 O O . GLY A 1 180 ? 8.298 3.093 -0.203 1.00 97.31 180 GLY A O 1
ATOM 1371 N N . VAL A 1 181 ? 9.150 4.579 -1.654 1.00 97.19 181 VAL A N 1
ATOM 1372 C CA . VAL A 1 181 ? 8.559 5.770 -1.014 1.00 97.19 181 VAL A CA 1
ATOM 1373 C C . VAL A 1 181 ? 7.031 5.682 -0.997 1.00 97.19 181 VAL A C 1
ATOM 1375 O O . VAL A 1 181 ? 6.421 5.878 0.056 1.00 97.19 181 VAL A O 1
ATOM 1378 N N . GLU A 1 182 ? 6.438 5.281 -2.116 1.00 97.00 182 GLU A N 1
ATOM 1379 C CA . GLU A 1 182 ? 5.001 5.067 -2.268 1.00 97.00 182 GLU A CA 1
ATOM 1380 C C . GLU A 1 182 ? 4.478 4.011 -1.277 1.00 97.00 182 GLU A C 1
ATOM 1382 O O . GLU A 1 182 ? 3.442 4.185 -0.638 1.00 97.00 182 GLU A O 1
ATOM 1387 N N . ARG A 1 183 ? 5.221 2.917 -1.050 1.00 97.62 183 ARG A N 1
ATOM 1388 C CA . ARG A 1 183 ? 4.811 1.899 -0.065 1.00 97.62 183 ARG A CA 1
ATOM 1389 C C . ARG A 1 183 ? 4.804 2.427 1.372 1.00 97.62 183 ARG A C 1
ATOM 1391 O O . ARG A 1 183 ? 3.988 1.975 2.176 1.00 97.62 183 ARG A O 1
ATOM 1398 N N . ILE A 1 184 ? 5.666 3.389 1.717 1.00 97.88 184 ILE A N 1
ATOM 1399 C CA . ILE A 1 184 ? 5.648 4.032 3.044 1.00 97.88 184 ILE A CA 1
ATOM 1400 C C . ILE A 1 184 ? 4.361 4.843 3.217 1.00 97.88 184 ILE A C 1
ATOM 1402 O O . ILE A 1 184 ? 3.684 4.695 4.239 1.00 97.88 184 ILE A O 1
ATOM 1406 N N . SER A 1 185 ? 4.009 5.676 2.232 1.00 97.50 185 SER A N 1
ATOM 1407 C CA . SER A 1 185 ? 2.797 6.501 2.283 1.00 97.50 185 SER A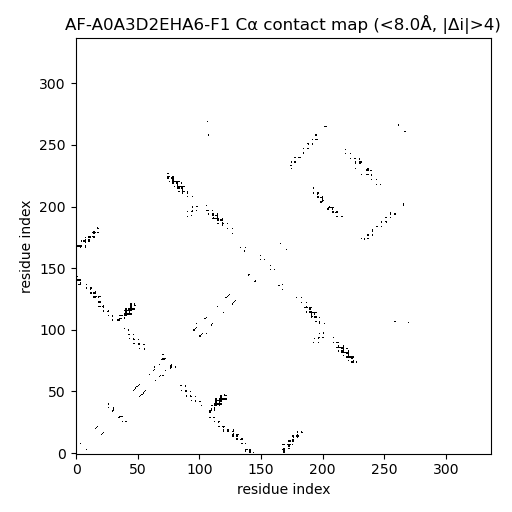 CA 1
ATOM 1408 C C . SER A 1 185 ? 1.529 5.636 2.268 1.00 97.50 185 SER A C 1
ATOM 1410 O O . SER A 1 185 ? 0.642 5.853 3.097 1.00 97.50 185 SER A O 1
ATOM 1412 N N . ALA A 1 186 ? 1.483 4.583 1.447 1.00 97.94 186 ALA A N 1
ATOM 1413 C CA . ALA A 1 186 ? 0.383 3.618 1.421 1.00 97.94 186 ALA A CA 1
ATOM 1414 C C . ALA A 1 186 ? 0.183 2.931 2.786 1.00 97.94 186 ALA A C 1
ATOM 1416 O O . ALA A 1 186 ? -0.911 2.962 3.350 1.00 97.94 186 ALA A O 1
ATOM 1417 N N . MET A 1 187 ? 1.245 2.399 3.406 1.00 98.38 187 MET A N 1
ATOM 1418 C CA . MET A 1 187 ? 1.139 1.785 4.739 1.00 98.38 187 MET A CA 1
ATOM 1419 C C . MET A 1 187 ? 0.646 2.774 5.808 1.00 98.38 187 MET A C 1
ATOM 1421 O O . MET A 1 187 ? -0.170 2.412 6.660 1.00 98.38 187 MET A O 1
ATOM 1425 N N . MET A 1 188 ? 1.109 4.030 5.775 1.00 98.56 188 MET A N 1
ATOM 1426 C CA . MET A 1 188 ? 0.631 5.079 6.685 1.00 98.56 188 MET A CA 1
ATOM 1427 C C . MET A 1 188 ? -0.873 5.332 6.524 1.00 98.56 188 MET A C 1
ATOM 1429 O O . MET A 1 188 ? -1.589 5.433 7.529 1.00 98.56 188 MET A O 1
ATOM 1433 N N . LEU A 1 189 ? -1.353 5.392 5.279 1.00 98.69 189 LEU A N 1
ATOM 1434 C CA . LEU A 1 189 ? -2.768 5.553 4.968 1.00 98.69 189 LEU A CA 1
ATOM 1435 C C . LEU A 1 189 ? -3.588 4.372 5.500 1.00 98.69 189 LEU A C 1
ATOM 1437 O O . LEU A 1 189 ? -4.532 4.588 6.259 1.00 98.69 189 LEU A O 1
ATOM 1441 N N . GLN A 1 190 ? -3.187 3.134 5.204 1.00 98.56 190 GLN A N 1
ATOM 1442 C CA . GLN A 1 190 ? -3.912 1.928 5.625 1.00 98.56 190 GLN A CA 1
ATOM 1443 C C . GLN A 1 190 ? -4.036 1.822 7.157 1.00 98.56 190 GLN A C 1
ATOM 1445 O O . GLN A 1 190 ? -5.082 1.432 7.692 1.00 98.56 190 GLN A O 1
ATOM 1450 N N . ILE A 1 191 ? -3.005 2.244 7.899 1.00 98.69 191 ILE A N 1
ATOM 1451 C CA . ILE A 1 191 ? -3.047 2.349 9.367 1.00 98.69 191 ILE A CA 1
ATOM 1452 C C . ILE A 1 191 ? -4.050 3.417 9.824 1.00 98.69 191 ILE A C 1
ATOM 1454 O O . ILE A 1 191 ? -4.832 3.179 10.750 1.00 98.69 191 ILE A O 1
ATOM 1458 N N . ALA A 1 192 ? -4.058 4.585 9.179 1.00 98.62 192 ALA A N 1
ATOM 1459 C CA . ALA A 1 192 ? -4.965 5.675 9.517 1.00 98.62 192 ALA A CA 1
ATOM 1460 C C . ALA A 1 192 ? -6.438 5.314 9.238 1.00 98.62 192 ALA A C 1
ATOM 1462 O O . ALA A 1 192 ? -7.297 5.495 10.109 1.00 98.62 192 ALA A O 1
ATOM 1463 N N . LEU A 1 193 ? -6.723 4.739 8.067 1.00 98.81 193 LEU A N 1
ATOM 1464 C CA . LEU A 1 193 ? -8.057 4.273 7.679 1.00 98.81 193 LEU A CA 1
ATOM 1465 C C . LEU A 1 193 ? -8.551 3.161 8.609 1.00 98.81 193 LEU A C 1
ATOM 1467 O O . LEU A 1 193 ? -9.708 3.167 9.035 1.00 98.81 193 LEU A O 1
ATOM 1471 N N . SER A 1 194 ? -7.650 2.285 9.065 1.00 98.62 194 SER A N 1
ATOM 1472 C CA . SER A 1 194 ? -7.996 1.250 10.043 1.00 98.62 194 SER A CA 1
ATOM 1473 C C . SER A 1 194 ? -8.505 1.799 11.371 1.00 98.62 194 SER A C 1
ATOM 1475 O O . SER A 1 194 ? -9.421 1.227 11.969 1.00 98.62 194 SER A O 1
ATOM 1477 N N . TYR A 1 195 ? -7.996 2.946 11.821 1.00 98.19 195 TYR A N 1
ATOM 1478 C CA . TYR A 1 195 ? -8.555 3.603 12.998 1.00 98.19 195 TYR A CA 1
ATOM 1479 C C . TYR A 1 195 ? -9.950 4.202 12.740 1.00 98.19 195 TYR A C 1
ATOM 1481 O O . TYR A 1 195 ? -10.824 4.112 13.607 1.00 98.19 195 TYR A O 1
ATOM 1489 N N . LEU A 1 196 ? -10.197 4.781 11.561 1.00 98.31 196 LEU A N 1
ATOM 1490 C CA . LEU A 1 196 ? -11.524 5.299 11.204 1.00 98.31 196 LEU A CA 1
ATOM 1491 C C . LEU A 1 196 ? -12.566 4.174 11.150 1.00 98.31 196 LEU A C 1
ATOM 1493 O O . LEU A 1 196 ? -13.631 4.284 11.759 1.00 98.31 196 LEU A O 1
ATOM 1497 N N . VAL A 1 197 ? -12.247 3.045 10.519 1.00 98.44 197 VAL A N 1
ATOM 1498 C CA . VAL A 1 197 ? -13.162 1.896 10.484 1.00 98.44 197 VAL A CA 1
ATOM 1499 C C . VAL A 1 197 ? -13.376 1.305 11.879 1.00 98.44 197 VAL A C 1
ATOM 1501 O O . VAL A 1 197 ? -14.506 0.960 12.235 1.00 98.44 197 VAL A O 1
ATOM 1504 N N . TYR A 1 198 ? -12.344 1.285 12.728 1.00 97.31 198 TYR A N 1
ATOM 1505 C CA . TYR A 1 198 ? -12.502 0.939 14.143 1.00 97.31 198 TYR A CA 1
ATOM 1506 C C . TYR A 1 198 ? -13.554 1.807 14.833 1.00 97.31 198 TYR A C 1
ATOM 1508 O O . TYR A 1 198 ? -14.434 1.268 15.504 1.00 97.31 198 TYR A O 1
ATOM 1516 N N . ARG A 1 199 ? -13.512 3.131 14.638 1.00 95.56 199 ARG A N 1
ATOM 1517 C CA . ARG A 1 199 ? -14.518 4.052 15.188 1.00 95.56 199 ARG A CA 1
ATOM 1518 C C . ARG A 1 199 ? -15.915 3.714 14.670 1.00 95.56 199 ARG A C 1
ATOM 1520 O O . ARG A 1 199 ? -16.859 3.685 15.456 1.00 95.56 199 ARG A O 1
ATOM 1527 N N . ALA A 1 200 ? -16.048 3.394 13.382 1.00 96.50 200 ALA A N 1
ATOM 1528 C CA . ALA A 1 200 ? -17.329 3.004 12.798 1.00 96.50 200 ALA A CA 1
ATOM 1529 C C . ALA A 1 200 ? -17.921 1.754 13.468 1.00 96.50 200 ALA A C 1
ATOM 1531 O O . ALA A 1 200 ? -19.106 1.733 13.802 1.00 96.50 200 ALA A O 1
ATOM 1532 N N . VAL A 1 201 ? -17.096 0.730 13.706 1.00 96.06 201 VAL A N 1
ATOM 1533 C CA . VAL A 1 201 ? -17.530 -0.535 14.318 1.00 96.06 201 VAL A CA 1
ATOM 1534 C C . VAL A 1 201 ? -17.757 -0.385 15.824 1.00 96.06 201 VAL A C 1
ATOM 1536 O O . VAL A 1 201 ? -18.787 -0.825 16.336 1.00 96.06 201 VAL A O 1
ATOM 1539 N N . LYS A 1 202 ? -16.814 0.235 16.543 1.00 92.44 202 LYS A N 1
ATOM 1540 C CA . LYS A 1 202 ? -16.830 0.336 18.009 1.00 92.44 202 LYS A CA 1
ATOM 1541 C C . LYS A 1 202 ? -17.884 1.320 18.508 1.00 92.44 202 LYS A C 1
ATOM 1543 O O . LYS A 1 202 ? -18.585 1.016 19.468 1.00 92.44 202 LYS A O 1
ATOM 1548 N N . GLU A 1 203 ? -18.032 2.465 17.843 1.00 88.88 203 GLU A N 1
ATOM 1549 C CA . GLU A 1 203 ? -18.990 3.511 18.230 1.00 88.88 203 GLU A CA 1
ATOM 1550 C C . GLU A 1 203 ? -20.334 3.392 17.508 1.00 88.88 203 GLU A C 1
ATOM 1552 O O . GLU A 1 203 ? -21.238 4.178 17.780 1.00 88.88 203 GLU A O 1
ATOM 1557 N N . LYS A 1 204 ? -20.473 2.437 16.576 1.00 89.88 204 LYS A N 1
ATOM 1558 C CA . LYS A 1 204 ? -21.653 2.269 15.708 1.00 89.88 204 LYS A CA 1
ATOM 1559 C C . LYS A 1 204 ? -21.987 3.525 14.884 1.00 89.88 204 LYS A C 1
ATOM 1561 O O . LYS A 1 204 ? -23.130 3.730 14.484 1.00 89.88 204 LYS A O 1
ATOM 1566 N N . GLN A 1 205 ? -20.989 4.367 14.612 1.00 91.88 205 GLN A N 1
ATOM 1567 C CA . GLN A 1 205 ? -21.130 5.603 13.841 1.00 91.88 205 GLN A CA 1
ATOM 1568 C C . GLN A 1 205 ? -20.627 5.401 12.408 1.00 91.88 205 GLN A C 1
ATOM 1570 O O . GLN A 1 205 ? -19.453 5.625 12.111 1.00 91.88 205 GLN A O 1
ATOM 1575 N N . MET A 1 206 ? -21.530 5.034 11.493 1.00 95.69 206 MET A N 1
ATOM 1576 C CA . MET A 1 206 ? -21.189 4.733 10.090 1.00 95.69 206 MET A CA 1
ATOM 1577 C C . MET A 1 206 ? -20.586 5.912 9.314 1.00 95.69 206 MET A C 1
ATOM 1579 O O . MET A 1 206 ? -19.965 5.700 8.277 1.00 95.69 206 MET A O 1
ATOM 1583 N N . LYS A 1 207 ? -20.671 7.143 9.837 1.00 97.00 207 LYS A N 1
ATOM 1584 C CA . LYS A 1 207 ? -19.968 8.299 9.262 1.00 97.00 207 LYS A CA 1
ATOM 1585 C C . LYS A 1 207 ? -18.460 8.057 9.130 1.00 97.00 207 LYS A C 1
ATOM 1587 O O . LYS A 1 207 ? -17.878 8.459 8.135 1.00 97.00 207 LYS A O 1
ATOM 1592 N N . PHE A 1 208 ? -17.831 7.367 10.086 1.00 97.62 208 PHE A N 1
ATOM 1593 C CA . PHE A 1 208 ? -16.394 7.088 10.013 1.00 97.62 208 PHE A CA 1
ATOM 1594 C C . PHE A 1 208 ? -16.048 6.078 8.920 1.00 97.62 208 PHE A C 1
ATOM 1596 O O . PHE A 1 208 ? -14.993 6.195 8.311 1.00 97.62 208 PHE A O 1
ATOM 1603 N N . TYR A 1 209 ? -16.953 5.139 8.637 1.00 98.44 209 TYR A N 1
ATOM 1604 C CA . TYR A 1 209 ? -16.823 4.230 7.502 1.00 98.44 209 TYR A CA 1
ATOM 1605 C C . TYR A 1 209 ? -16.936 4.998 6.180 1.00 98.44 209 TYR A C 1
ATOM 1607 O O . TYR A 1 209 ? -16.064 4.874 5.332 1.00 98.44 209 TYR A O 1
ATOM 1615 N N . GLY A 1 210 ? -17.947 5.866 6.041 1.00 98.50 210 GLY A N 1
ATOM 1616 C CA . GLY A 1 210 ? -18.091 6.711 4.851 1.00 98.50 210 GLY A CA 1
ATOM 1617 C C . GLY A 1 210 ? -16.890 7.637 4.623 1.00 98.50 210 GLY A C 1
ATOM 1618 O O . GLY A 1 210 ? -16.448 7.792 3.490 1.00 98.50 210 GLY A O 1
ATOM 1619 N N . ILE A 1 211 ? -16.316 8.201 5.695 1.00 98.50 211 ILE A N 1
ATOM 1620 C CA . ILE A 1 211 ? -15.077 8.990 5.615 1.00 98.50 211 ILE A CA 1
ATOM 1621 C C . ILE A 1 211 ? -13.902 8.112 5.174 1.00 98.50 211 ILE A C 1
ATOM 1623 O O . ILE A 1 211 ? -13.127 8.555 4.337 1.00 98.50 211 ILE A O 1
ATOM 1627 N N . ALA A 1 212 ? -13.763 6.894 5.706 1.00 98.62 212 ALA A N 1
ATOM 1628 C CA . ALA A 1 212 ? -12.683 5.995 5.305 1.00 98.62 212 ALA A CA 1
ATOM 1629 C C . ALA A 1 212 ? -12.763 5.657 3.808 1.00 98.62 212 ALA A C 1
ATOM 1631 O O . ALA A 1 212 ? -11.785 5.867 3.100 1.00 98.62 212 ALA A O 1
ATOM 1632 N N . VAL A 1 213 ? -13.949 5.266 3.318 1.00 98.81 213 VAL A N 1
ATOM 1633 C CA . VAL A 1 213 ? -14.199 4.996 1.888 1.00 98.81 213 VAL A CA 1
ATOM 1634 C C . VAL A 1 213 ? -13.879 6.226 1.045 1.00 98.81 213 VAL A C 1
ATOM 1636 O O . VAL A 1 213 ? -13.155 6.124 0.063 1.00 98.81 213 VAL A O 1
ATOM 1639 N N . GLY A 1 214 ? -14.387 7.398 1.437 1.00 98.69 214 GLY A N 1
ATOM 1640 C CA . GLY A 1 214 ? -14.185 8.635 0.685 1.00 98.69 214 GLY A CA 1
ATOM 1641 C C . GLY A 1 214 ? -12.725 9.087 0.637 1.00 98.69 214 GLY A C 1
ATOM 1642 O O . GLY A 1 214 ? -12.270 9.548 -0.404 1.00 98.69 214 GLY A O 1
ATOM 1643 N N . VAL A 1 215 ? -11.981 8.946 1.740 1.00 98.69 215 VAL A N 1
ATOM 1644 C CA . VAL A 1 215 ? -10.550 9.279 1.789 1.00 98.69 215 VAL A CA 1
ATOM 1645 C C . VAL A 1 215 ? -9.738 8.304 0.945 1.00 98.69 215 VAL A C 1
ATOM 1647 O O . VAL A 1 215 ? -8.895 8.759 0.180 1.00 98.69 215 VAL A O 1
ATOM 1650 N N . HIS A 1 216 ? -10.004 7.001 1.051 1.00 98.62 216 HIS A N 1
ATOM 1651 C CA . HIS A 1 216 ? -9.337 5.977 0.246 1.00 98.62 216 HIS A CA 1
ATOM 1652 C C . HIS A 1 216 ? -9.546 6.241 -1.248 1.00 98.62 216 HIS A C 1
ATOM 1654 O O . HIS A 1 216 ? -8.587 6.448 -1.983 1.00 98.62 216 HIS A O 1
ATOM 1660 N N . PHE A 1 217 ? -10.813 6.377 -1.654 1.00 98.69 217 PHE A N 1
ATOM 1661 C CA . PHE A 1 217 ? -11.199 6.736 -3.015 1.00 98.69 217 PHE A CA 1
ATOM 1662 C C . PHE A 1 217 ? -10.479 7.985 -3.516 1.00 98.69 217 PHE A C 1
ATOM 1664 O O . PHE A 1 217 ? -9.951 7.988 -4.625 1.00 98.69 217 PHE A O 1
ATOM 1671 N N . ALA A 1 218 ? -10.464 9.051 -2.712 1.00 98.50 218 ALA A N 1
ATOM 1672 C CA . ALA A 1 218 ? -9.858 10.306 -3.120 1.00 98.50 218 ALA A CA 1
ATOM 1673 C C . ALA A 1 218 ? -8.346 10.168 -3.315 1.00 98.50 218 ALA A C 1
ATOM 1675 O O . ALA A 1 218 ? -7.835 10.667 -4.313 1.00 98.50 218 ALA A O 1
ATOM 1676 N N . VAL A 1 219 ? -7.638 9.505 -2.393 1.00 98.38 219 VAL A N 1
ATOM 1677 C CA . VAL A 1 219 ? -6.187 9.312 -2.513 1.00 98.38 219 VAL A CA 1
ATOM 1678 C C . VAL A 1 219 ? -5.865 8.502 -3.767 1.00 98.38 219 VAL A C 1
ATOM 1680 O O . VAL A 1 219 ? -5.059 8.960 -4.569 1.00 98.38 219 VAL A O 1
ATOM 1683 N N . ASP A 1 220 ? -6.543 7.381 -3.998 1.00 98.19 220 ASP A N 1
ATOM 1684 C CA . ASP A 1 220 ? -6.269 6.513 -5.149 1.00 98.19 220 ASP A CA 1
ATOM 1685 C C . ASP A 1 220 ? -6.626 7.168 -6.482 1.00 98.19 220 ASP A C 1
ATOM 1687 O O . ASP A 1 220 ? -5.841 7.128 -7.432 1.00 98.19 220 ASP A O 1
ATOM 1691 N N . ALA A 1 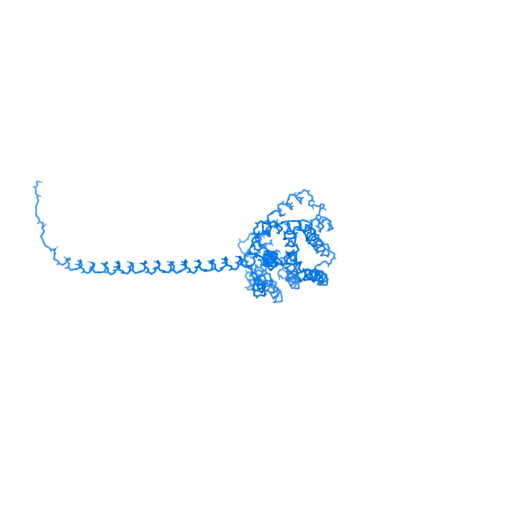221 ? -7.779 7.841 -6.552 1.00 98.31 221 ALA A N 1
ATOM 1692 C CA . ALA A 1 221 ? -8.168 8.578 -7.747 1.00 98.31 221 ALA A CA 1
ATOM 1693 C C . ALA A 1 221 ? -7.157 9.692 -8.057 1.00 98.31 221 ALA A C 1
ATOM 1695 O O . ALA A 1 221 ? -6.749 9.842 -9.209 1.00 98.31 221 ALA A O 1
ATOM 1696 N N . ILE A 1 222 ? -6.708 10.440 -7.040 1.00 97.62 222 ILE A N 1
ATOM 1697 C CA . ILE A 1 222 ? -5.654 11.455 -7.183 1.00 97.62 222 ILE A CA 1
ATOM 1698 C C . ILE A 1 222 ? -4.362 10.800 -7.677 1.00 97.62 222 ILE A C 1
ATOM 1700 O O . ILE A 1 222 ? -3.790 11.295 -8.644 1.00 97.62 222 ILE A O 1
ATOM 1704 N N . THR A 1 223 ? -3.923 9.687 -7.086 1.00 97.38 223 THR A N 1
ATOM 1705 C CA . THR A 1 223 ? -2.710 8.966 -7.508 1.00 97.38 223 THR A CA 1
ATOM 1706 C C . THR A 1 223 ? -2.762 8.617 -8.994 1.00 97.38 223 THR A C 1
ATOM 1708 O O . THR A 1 223 ? -1.861 8.979 -9.753 1.00 97.38 223 THR A O 1
ATOM 1711 N N . VAL A 1 224 ? -3.847 7.982 -9.443 1.00 97.56 224 VAL A N 1
ATOM 1712 C CA . VAL A 1 224 ? -4.009 7.571 -10.844 1.00 97.56 224 VAL A CA 1
ATOM 1713 C C . VAL A 1 224 ? -4.072 8.781 -11.774 1.00 97.56 224 VAL A C 1
ATOM 1715 O O . VAL A 1 224 ? -3.348 8.830 -12.766 1.00 97.56 224 VAL A O 1
ATOM 1718 N N . ILE A 1 225 ? -4.886 9.786 -11.449 1.00 97.94 225 ILE A N 1
ATOM 1719 C CA . ILE A 1 225 ? -5.080 10.955 -12.313 1.00 97.94 225 ILE A CA 1
ATOM 1720 C C . ILE A 1 225 ? -3.792 11.776 -12.420 1.00 97.94 225 ILE A C 1
ATOM 1722 O O . ILE A 1 225 ? -3.367 12.114 -13.525 1.00 97.94 225 ILE A O 1
ATOM 1726 N N . LEU A 1 226 ? -3.137 12.079 -11.296 1.00 97.50 226 LEU A N 1
ATOM 1727 C CA . LEU A 1 226 ? -1.902 12.860 -11.306 1.00 97.50 226 LEU A CA 1
ATOM 1728 C C . LEU A 1 226 ? -0.759 12.091 -11.972 1.00 97.50 226 LEU A C 1
ATOM 1730 O O . LEU A 1 226 ? 0.003 12.708 -12.714 1.00 97.50 226 LEU A O 1
ATOM 1734 N N . SER A 1 227 ? -0.645 10.774 -11.764 1.00 96.31 227 SER A N 1
ATOM 1735 C CA . SER A 1 227 ? 0.431 9.983 -12.381 1.00 96.31 227 SER A CA 1
ATOM 1736 C C . SER A 1 227 ? 0.403 10.045 -13.911 1.00 96.31 227 SER A C 1
ATOM 1738 O O . SER A 1 227 ? 1.456 10.204 -14.530 1.00 96.31 227 SER A O 1
ATOM 1740 N N . GLY A 1 228 ? -0.777 10.026 -14.541 1.00 95.25 228 GLY A N 1
ATOM 1741 C CA . GLY A 1 228 ? -0.860 10.126 -15.999 1.00 95.25 228 GLY A CA 1
ATOM 1742 C C . GLY A 1 228 ? -0.633 11.533 -16.562 1.00 95.25 228 GLY A C 1
ATOM 1743 O O . GLY A 1 228 ? -0.245 11.650 -17.722 1.00 95.25 228 GLY A O 1
ATOM 1744 N N . TYR A 1 229 ? -0.796 12.597 -15.765 1.00 96.38 229 TYR A N 1
ATOM 1745 C CA . TYR A 1 229 ? -0.434 13.962 -16.181 1.00 96.38 229 TYR A CA 1
ATOM 1746 C C . TYR A 1 229 ? 1.037 14.306 -15.919 1.00 96.38 229 TYR A C 1
ATOM 1748 O O . TYR A 1 229 ? 1.654 15.019 -16.708 1.00 96.38 229 TYR A O 1
ATOM 1756 N N . LEU A 1 230 ? 1.599 13.828 -14.807 1.00 96.44 230 LEU A N 1
ATOM 1757 C CA . LEU A 1 230 ? 2.975 14.118 -14.395 1.00 96.44 230 LEU A CA 1
ATOM 1758 C C . LEU A 1 230 ? 4.000 13.189 -15.068 1.00 96.44 230 LEU A C 1
ATOM 1760 O O . LEU A 1 230 ? 5.172 13.555 -15.216 1.00 96.44 230 LEU A O 1
ATOM 1764 N N . GLY A 1 231 ? 3.556 12.007 -15.503 1.00 94.25 231 GLY A N 1
ATOM 1765 C CA . GLY A 1 231 ? 4.384 10.994 -16.142 1.00 94.25 231 GLY A CA 1
ATOM 1766 C C . GLY A 1 231 ? 5.460 10.420 -15.216 1.00 94.25 231 GLY A C 1
ATOM 1767 O O . GLY A 1 231 ? 5.494 10.661 -14.012 1.00 94.25 231 GLY A O 1
ATOM 1768 N N . SER A 1 232 ? 6.388 9.663 -15.800 1.00 94.88 232 SER A N 1
ATOM 1769 C CA . SER A 1 232 ? 7.429 8.927 -15.068 1.00 94.88 232 SER A CA 1
ATOM 1770 C C . SER A 1 232 ? 8.776 9.662 -14.987 1.00 94.88 232 SER A C 1
ATOM 1772 O O . SER A 1 232 ? 9.811 9.051 -14.707 1.00 94.88 232 SER A O 1
ATOM 1774 N N . SER A 1 233 ? 8.796 10.962 -15.299 1.00 96.81 233 SER A N 1
ATOM 177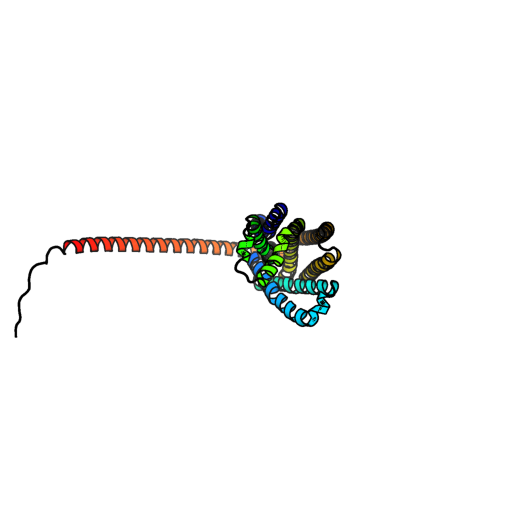5 C CA . SER A 1 233 ? 9.998 11.789 -15.157 1.00 96.81 233 SER A CA 1
ATOM 1776 C C . SER A 1 233 ? 10.352 11.966 -13.678 1.00 96.81 233 SER A C 1
ATOM 1778 O O . SER A 1 233 ? 9.478 11.898 -12.816 1.00 96.81 233 SER A O 1
ATOM 1780 N N . PHE A 1 234 ? 11.619 12.247 -13.364 1.00 96.75 234 PHE A N 1
ATOM 1781 C CA . PHE A 1 234 ? 12.031 12.478 -11.974 1.00 96.75 234 PHE A CA 1
ATOM 1782 C C . PHE A 1 234 ? 11.216 13.595 -11.301 1.00 96.75 234 PHE A C 1
ATOM 1784 O O . PHE A 1 234 ? 10.732 13.414 -10.189 1.00 96.75 234 PHE A O 1
ATOM 1791 N N . ALA A 1 235 ? 11.030 14.729 -11.986 1.00 97.75 235 ALA A N 1
ATOM 1792 C CA . ALA A 1 235 ? 10.243 15.847 -11.469 1.00 97.75 235 ALA A CA 1
ATOM 1793 C C . ALA A 1 235 ? 8.757 15.484 -11.306 1.00 97.75 235 ALA A C 1
ATOM 1795 O O . ALA A 1 235 ? 8.143 15.881 -10.319 1.00 97.75 235 ALA A O 1
ATOM 1796 N N . GLY A 1 236 ? 8.202 14.705 -12.242 1.00 97.81 236 GLY A N 1
ATOM 1797 C CA . GLY A 1 236 ? 6.822 14.225 -12.184 1.00 97.81 236 GLY A CA 1
ATOM 1798 C C . GLY A 1 236 ? 6.569 13.307 -10.989 1.00 97.81 236 GLY A C 1
ATOM 1799 O O . GLY A 1 236 ? 5.661 13.568 -10.204 1.00 97.81 236 GLY A O 1
ATOM 1800 N N . LEU A 1 237 ? 7.421 12.296 -10.792 1.00 97.25 237 LEU A N 1
ATOM 1801 C CA . LEU A 1 237 ? 7.333 11.388 -9.644 1.00 97.25 237 LEU A CA 1
ATOM 1802 C C . LEU A 1 237 ? 7.576 12.113 -8.320 1.00 97.25 237 LEU A C 1
ATOM 1804 O O . LEU A 1 237 ? 6.842 11.902 -7.363 1.00 97.25 237 LEU A O 1
ATOM 1808 N N . LEU A 1 238 ? 8.553 13.023 -8.268 1.00 97.88 238 LEU A N 1
ATOM 1809 C CA . LEU A 1 238 ? 8.804 13.820 -7.069 1.00 97.88 238 LEU A CA 1
ATOM 1810 C C . LEU A 1 238 ? 7.585 14.675 -6.687 1.00 97.88 238 LEU A C 1
ATOM 1812 O O . LEU A 1 238 ? 7.251 14.770 -5.507 1.00 97.88 238 LEU A O 1
ATOM 1816 N N . ALA A 1 239 ? 6.920 15.287 -7.671 1.00 98.00 239 ALA A N 1
ATOM 1817 C CA . ALA A 1 239 ? 5.706 16.062 -7.445 1.00 98.00 239 ALA A CA 1
ATOM 1818 C C . ALA A 1 239 ? 4.536 15.173 -6.997 1.00 98.00 239 ALA A C 1
ATOM 1820 O O . ALA A 1 239 ? 3.863 15.518 -6.025 1.00 98.00 239 ALA A O 1
ATOM 1821 N N . LEU A 1 240 ? 4.324 14.029 -7.658 1.00 97.56 240 LEU A N 1
ATOM 1822 C CA . LEU A 1 240 ? 3.291 13.054 -7.300 1.00 97.56 240 LEU A CA 1
ATOM 1823 C C . LEU A 1 240 ? 3.462 12.586 -5.851 1.00 97.56 240 LEU A C 1
ATOM 1825 O O . LEU A 1 240 ? 2.579 12.794 -5.022 1.00 97.56 240 LEU A O 1
ATOM 1829 N N . GLU A 1 241 ? 4.629 12.032 -5.528 1.00 97.25 241 GLU A N 1
ATOM 1830 C CA . GLU A 1 241 ? 4.928 11.496 -4.199 1.00 97.25 241 GLU A CA 1
ATOM 1831 C C . GLU A 1 241 ? 4.918 12.587 -3.129 1.00 97.25 241 GLU A C 1
ATOM 1833 O O . GLU A 1 241 ? 4.447 12.363 -2.017 1.00 97.25 241 GLU A O 1
ATOM 1838 N N . GLY A 1 242 ? 5.371 13.800 -3.460 1.00 97.56 242 GLY A N 1
ATOM 1839 C CA . GLY A 1 242 ? 5.293 14.949 -2.561 1.00 97.56 242 GLY A CA 1
ATOM 1840 C C . GLY A 1 242 ? 3.852 15.319 -2.198 1.00 97.56 242 GLY A C 1
ATOM 1841 O O . GLY A 1 242 ? 3.550 15.535 -1.021 1.00 97.56 242 GLY A O 1
ATOM 1842 N N . VAL A 1 243 ? 2.950 15.353 -3.185 1.00 97.44 243 VAL A N 1
ATOM 1843 C CA . VAL A 1 243 ? 1.518 15.624 -2.972 1.00 97.44 243 VAL A CA 1
ATOM 1844 C C . VAL A 1 243 ? 0.868 14.505 -2.158 1.00 97.44 243 VAL A C 1
ATOM 1846 O O . VAL A 1 243 ? 0.182 14.793 -1.173 1.00 97.44 243 VAL A O 1
ATOM 1849 N N . LEU A 1 244 ? 1.108 13.243 -2.523 1.00 97.81 244 LEU A N 1
ATOM 1850 C CA . LEU A 1 244 ? 0.535 12.087 -1.830 1.00 97.81 244 LEU A CA 1
ATOM 1851 C C . LEU A 1 244 ? 1.025 11.998 -0.385 1.00 97.81 244 LEU A C 1
ATOM 1853 O O . LEU A 1 244 ? 0.217 11.866 0.534 1.00 97.81 244 LEU A O 1
ATOM 1857 N N . LEU A 1 245 ? 2.328 12.156 -0.154 1.00 97.81 245 LEU A N 1
ATOM 1858 C CA . LEU A 1 245 ? 2.898 12.140 1.188 1.00 97.81 245 LEU A CA 1
ATOM 1859 C C . LEU A 1 245 ? 2.338 13.278 2.047 1.00 97.81 245 LEU A C 1
ATOM 1861 O O . LEU A 1 245 ? 1.975 13.045 3.199 1.00 97.81 245 LEU A O 1
ATOM 1865 N N . ALA A 1 246 ? 2.212 14.493 1.503 1.00 98.12 246 ALA A N 1
ATOM 1866 C CA . ALA A 1 246 ? 1.609 15.613 2.223 1.00 98.12 246 ALA A CA 1
ATOM 1867 C C . ALA A 1 246 ? 0.145 15.326 2.602 1.00 98.12 246 ALA A C 1
ATOM 1869 O O . ALA A 1 246 ? -0.247 15.535 3.753 1.00 98.12 246 ALA A O 1
ATOM 1870 N N . LEU A 1 247 ? -0.650 14.796 1.666 1.00 98.19 247 LEU A N 1
ATOM 1871 C CA . LEU A 1 247 ? -2.043 14.416 1.902 1.00 98.19 247 LEU A CA 1
ATOM 1872 C C . LEU A 1 247 ? -2.157 13.338 2.990 1.00 98.19 247 LEU A C 1
ATOM 1874 O O . LEU A 1 247 ? -2.916 13.501 3.949 1.00 98.19 247 LEU A O 1
ATOM 1878 N N . VAL A 1 248 ? -1.357 12.275 2.890 1.00 98.44 248 VAL A N 1
ATOM 1879 C CA . VAL A 1 248 ? -1.327 11.184 3.871 1.00 98.44 248 VAL A CA 1
ATOM 1880 C C . VAL A 1 248 ? -0.877 11.687 5.242 1.00 98.44 248 VAL A C 1
ATOM 1882 O O . VAL A 1 248 ? -1.505 11.348 6.243 1.00 98.44 248 VAL A O 1
ATOM 1885 N N . ILE A 1 249 ? 0.139 12.553 5.326 1.00 98.50 249 ILE A N 1
ATOM 1886 C CA . ILE A 1 249 ? 0.562 13.166 6.594 1.00 98.50 249 ILE A CA 1
ATOM 1887 C C . ILE A 1 249 ? -0.594 13.947 7.226 1.00 98.50 249 ILE A C 1
ATOM 1889 O O . ILE A 1 249 ? -0.862 13.771 8.416 1.00 98.50 249 ILE A O 1
ATOM 1893 N N . LEU A 1 250 ? -1.318 14.763 6.454 1.00 98.44 250 LEU A N 1
ATOM 1894 C CA . LEU A 1 250 ? -2.475 15.508 6.959 1.00 98.44 250 LEU A CA 1
ATOM 1895 C C . LEU A 1 250 ? -3.574 14.570 7.480 1.00 98.44 250 LEU A C 1
ATOM 1897 O O . LEU A 1 250 ? -4.115 14.802 8.567 1.00 98.44 250 LEU A O 1
ATOM 1901 N N . ILE A 1 251 ? -3.868 13.485 6.758 1.00 98.56 251 ILE A N 1
ATOM 1902 C CA . ILE A 1 251 ? -4.819 12.450 7.189 1.00 98.56 251 ILE A CA 1
ATOM 1903 C C . ILE A 1 251 ? -4.344 11.807 8.496 1.00 98.56 251 ILE A C 1
ATOM 1905 O O . ILE A 1 251 ? -5.096 11.773 9.473 1.00 98.56 251 ILE A O 1
ATOM 1909 N N . CYS A 1 252 ? -3.087 11.365 8.566 1.00 98.38 252 CYS A N 1
ATOM 1910 C CA . CYS A 1 252 ? -2.494 10.773 9.762 1.00 98.38 252 CYS A CA 1
ATOM 1911 C C . CYS A 1 252 ? -2.509 11.741 10.950 1.00 98.38 252 CYS A C 1
ATOM 1913 O O . CYS A 1 252 ? -2.774 11.312 12.073 1.00 98.38 252 CYS A O 1
ATOM 1915 N N . MET A 1 253 ? -2.272 13.039 10.737 1.00 98.25 253 MET A N 1
ATOM 1916 C CA . MET A 1 253 ? -2.362 14.065 11.779 1.00 98.25 253 MET A CA 1
ATOM 1917 C C . MET A 1 253 ? -3.789 14.183 12.317 1.00 98.25 253 MET A C 1
ATOM 1919 O O . MET A 1 253 ? -3.990 14.129 13.533 1.00 98.25 253 MET A O 1
ATOM 1923 N N . LYS A 1 254 ? -4.793 14.286 11.434 1.00 98.12 254 LYS A N 1
ATOM 1924 C CA . LYS A 1 254 ? -6.206 14.344 11.840 1.00 98.12 254 LYS A CA 1
ATOM 1925 C C . LYS A 1 254 ? -6.620 13.069 12.566 1.00 98.12 254 LYS A C 1
ATOM 1927 O O . LYS A 1 254 ? -7.156 13.146 13.668 1.00 98.12 254 LYS A O 1
ATOM 1932 N N . VAL A 1 255 ? -6.300 11.900 12.022 1.00 97.31 255 VAL A N 1
ATOM 1933 C CA . VAL A 1 255 ? -6.573 10.609 12.665 1.00 97.31 255 VAL A CA 1
ATOM 1934 C C . VAL A 1 255 ? -5.866 10.496 14.017 1.00 97.31 255 VAL A C 1
ATOM 1936 O O . VAL A 1 255 ? -6.483 10.063 14.986 1.00 97.31 255 VAL A O 1
ATOM 1939 N N . SER A 1 256 ? -4.625 10.969 14.141 1.00 96.06 256 SER A N 1
ATOM 1940 C CA . SER A 1 256 ? -3.889 10.990 15.413 1.00 96.06 256 SER A CA 1
ATOM 1941 C C . SER A 1 256 ? -4.544 11.899 16.454 1.00 96.06 256 SER A C 1
ATOM 1943 O O . SER A 1 256 ? -4.567 11.556 17.637 1.00 96.06 256 SER A O 1
ATOM 1945 N N . MET A 1 257 ? -5.112 13.036 16.042 1.00 95.25 257 MET A N 1
ATOM 1946 C CA . MET A 1 257 ? -5.923 13.873 16.931 1.00 95.25 257 MET A CA 1
ATOM 1947 C C . MET A 1 257 ? -7.170 13.117 17.405 1.00 95.25 257 MET A C 1
ATOM 1949 O O . MET A 1 257 ? -7.434 13.077 18.606 1.00 95.25 257 MET A O 1
ATOM 1953 N N . LEU A 1 258 ? -7.893 12.450 16.496 1.00 93.88 258 LEU A N 1
ATOM 1954 C CA . LEU A 1 258 ? -9.056 11.626 16.852 1.00 93.88 258 LEU A CA 1
ATOM 1955 C C . LEU A 1 258 ? -8.682 10.414 17.725 1.00 93.88 258 LEU A C 1
ATOM 1957 O O . LEU A 1 258 ? -9.505 9.961 18.519 1.00 93.88 258 LEU A O 1
ATOM 1961 N N . TYR A 1 259 ? -7.476 9.866 17.569 1.00 93.56 259 TYR A N 1
ATOM 1962 C CA . TYR A 1 259 ? -6.931 8.773 18.381 1.00 93.56 259 TYR A CA 1
ATOM 1963 C C . TYR A 1 259 ? -6.687 9.200 19.828 1.00 93.56 259 TYR A C 1
ATOM 1965 O O . TYR A 1 259 ? -6.971 8.455 20.771 1.00 93.56 259 TYR A O 1
ATOM 1973 N N . ARG A 1 260 ? -6.162 10.415 20.009 1.00 91.19 260 ARG A N 1
ATOM 1974 C CA . ARG A 1 260 ? -5.897 11.000 21.328 1.00 91.19 260 ARG A CA 1
ATOM 1975 C C . ARG A 1 260 ? -7.180 11.477 22.011 1.00 91.19 260 ARG A C 1
ATOM 1977 O O . ARG A 1 260 ? -7.298 11.326 23.219 1.00 91.19 260 ARG A O 1
ATOM 1984 N N . ALA A 1 261 ? -8.142 11.983 21.243 1.00 88.19 261 ALA A N 1
ATOM 1985 C CA . ALA A 1 261 ? -9.437 12.470 21.722 1.00 88.19 261 ALA A CA 1
ATOM 1986 C C . ALA A 1 261 ? -10.535 11.381 21.746 1.00 88.19 261 ALA A C 1
ATOM 1988 O O . ALA A 1 261 ? -11.702 11.667 21.476 1.00 88.19 261 ALA A O 1
ATOM 1989 N N . GLU A 1 262 ? -10.178 10.116 21.997 1.00 80.06 262 GLU A N 1
ATOM 1990 C CA . GLU A 1 262 ? -11.148 9.010 22.026 1.00 80.06 262 GLU A CA 1
ATOM 1991 C C . GLU A 1 262 ? -12.245 9.286 23.083 1.00 80.06 262 GLU A C 1
ATOM 1993 O O . GLU A 1 262 ? -11.893 9.589 24.227 1.00 80.06 262 GLU A O 1
ATOM 1998 N N . PRO A 1 263 ? -13.549 9.199 22.748 1.00 73.94 263 PRO A N 1
ATOM 1999 C CA . PRO A 1 263 ? -14.629 9.586 23.657 1.00 73.94 263 PRO A CA 1
ATOM 2000 C C . PRO A 1 263 ? -14.631 8.786 24.961 1.00 73.94 263 PRO A C 1
ATOM 2002 O O . PRO A 1 263 ? -14.353 7.585 24.963 1.00 73.94 263 PRO A O 1
ATOM 2005 N N . GLU A 1 264 ? -15.027 9.424 26.066 1.00 65.44 264 GLU A N 1
ATOM 2006 C CA . GLU A 1 264 ? -15.096 8.783 27.386 1.00 65.44 264 GLU A CA 1
ATOM 2007 C C . GLU A 1 264 ? -15.995 7.538 27.386 1.00 65.44 264 GLU A C 1
ATOM 2009 O O . GLU A 1 264 ? -15.668 6.549 28.031 1.00 65.44 264 GLU A O 1
ATOM 2014 N N . THR A 1 265 ? -17.061 7.521 26.584 1.00 65.25 265 THR A N 1
ATOM 2015 C CA . THR A 1 265 ? -17.955 6.362 26.427 1.00 65.25 265 THR A CA 1
ATOM 2016 C C . THR A 1 265 ? -17.230 5.113 25.914 1.00 65.25 265 THR A C 1
ATOM 2018 O O . THR A 1 265 ? -17.494 4.004 26.377 1.00 65.25 265 THR A O 1
ATOM 2021 N N . VAL A 1 266 ? -16.263 5.281 25.009 1.00 68.56 266 VAL A N 1
ATOM 2022 C CA . VAL A 1 266 ? -15.422 4.189 24.489 1.00 68.56 266 VAL A CA 1
ATOM 2023 C C . VAL A 1 266 ? -14.351 3.799 25.503 1.00 68.56 266 VAL A C 1
ATOM 2025 O O . VAL A 1 266 ? -14.031 2.617 25.661 1.00 68.56 266 VAL A O 1
ATOM 2028 N N . GLN A 1 267 ? -13.813 4.780 26.229 1.00 65.81 267 GLN A N 1
ATOM 2029 C CA . GLN A 1 267 ? -12.861 4.522 27.306 1.00 65.81 267 GLN A CA 1
ATOM 2030 C C . GLN A 1 267 ? -13.510 3.763 28.474 1.00 65.81 267 GLN A C 1
ATOM 2032 O O . GLN A 1 267 ? -12.877 2.873 29.037 1.00 65.81 267 GLN A O 1
ATOM 2037 N N . ALA A 1 268 ? -14.761 4.073 28.818 1.00 60.47 268 ALA A N 1
ATOM 2038 C CA . ALA A 1 268 ? -15.523 3.438 29.888 1.00 60.47 268 ALA A CA 1
ATOM 2039 C C . ALA A 1 268 ? -15.843 1.970 29.567 1.00 60.47 268 ALA A C 1
ATOM 2041 O O . ALA A 1 268 ? -15.575 1.101 30.394 1.00 60.47 268 ALA A O 1
ATOM 2042 N N . ASP A 1 269 ? -16.300 1.669 28.344 1.00 65.06 269 ASP A N 1
ATOM 2043 C CA . ASP A 1 269 ? -16.498 0.286 27.875 1.00 65.06 269 ASP A CA 1
ATOM 2044 C C . ASP A 1 269 ? -15.183 -0.518 27.900 1.00 65.06 269 ASP A C 1
ATOM 2046 O O . ASP A 1 269 ? -15.132 -1.671 28.340 1.00 65.06 269 ASP A O 1
ATOM 2050 N N . ARG A 1 270 ? -14.064 0.114 27.519 1.00 66.19 270 ARG A N 1
ATOM 2051 C CA . ARG A 1 270 ? -12.736 -0.504 27.635 1.00 66.19 270 ARG A CA 1
ATOM 2052 C C . ARG A 1 270 ? -12.346 -0.769 29.092 1.00 66.19 270 ARG A C 1
ATOM 2054 O O . ARG A 1 270 ? -11.863 -1.857 29.387 1.00 66.19 270 ARG A O 1
ATOM 2061 N N . ARG A 1 271 ? -12.540 0.189 30.006 1.00 64.25 271 ARG A N 1
ATOM 2062 C CA . ARG A 1 271 ? -12.225 0.013 31.439 1.00 64.25 271 ARG A CA 1
ATOM 2063 C C . ARG A 1 271 ? -13.082 -1.079 32.077 1.00 64.25 271 ARG A C 1
ATOM 2065 O O . ARG A 1 271 ? -12.554 -1.854 32.863 1.00 64.25 271 ARG A O 1
ATOM 2072 N N . ALA A 1 272 ? -14.357 -1.184 31.702 1.00 62.19 272 ALA A N 1
ATOM 2073 C CA . ALA A 1 272 ? -15.257 -2.228 32.190 1.00 62.19 272 ALA A CA 1
ATOM 2074 C C . ALA A 1 272 ? -14.851 -3.633 31.706 1.00 62.19 272 ALA A C 1
ATOM 2076 O O . ALA A 1 272 ? -14.979 -4.611 32.439 1.00 62.19 272 ALA A O 1
ATOM 2077 N N . THR A 1 273 ? -14.318 -3.745 30.486 1.00 64.31 273 THR A N 1
ATOM 2078 C CA . THR A 1 273 ? -13.896 -5.031 29.901 1.00 64.31 273 THR A CA 1
ATOM 2079 C C . THR A 1 273 ? -12.439 -5.412 30.205 1.00 64.31 273 THR A C 1
ATOM 2081 O O . THR A 1 273 ? -12.097 -6.595 30.147 1.00 64.31 273 THR A O 1
ATOM 2084 N N . ALA A 1 274 ? -11.587 -4.451 30.579 1.00 62.62 274 ALA A N 1
ATOM 2085 C CA . ALA A 1 274 ? -10.172 -4.654 30.904 1.00 62.62 274 ALA A CA 1
ATOM 2086 C C . ALA A 1 274 ? -9.890 -5.675 32.031 1.00 62.62 274 ALA A C 1
ATOM 2088 O O . ALA A 1 274 ? -9.051 -6.549 31.804 1.00 62.62 274 ALA A O 1
ATOM 2089 N N . PRO A 1 275 ? -10.558 -5.646 33.206 1.00 64.75 275 PRO A N 1
ATOM 2090 C CA . PRO A 1 275 ? -10.290 -6.619 34.269 1.00 64.75 275 PRO A CA 1
ATOM 2091 C C . PRO A 1 275 ? -10.659 -8.048 33.846 1.00 64.75 275 PRO A C 1
ATOM 2093 O O . PRO A 1 275 ? -9.881 -8.975 34.059 1.00 64.75 275 PRO A O 1
ATOM 2096 N N . VAL A 1 276 ? -11.774 -8.218 33.126 1.00 63.06 276 VAL A N 1
ATOM 2097 C CA . VAL A 1 276 ? -12.208 -9.521 32.591 1.00 63.06 276 VAL A CA 1
ATOM 2098 C C . VAL A 1 276 ? -11.230 -10.051 31.536 1.00 63.06 276 VAL A C 1
ATOM 2100 O O . VAL A 1 276 ? -10.965 -11.252 31.468 1.00 63.06 276 VAL A O 1
ATOM 2103 N N . ALA A 1 277 ? -10.676 -9.171 30.697 1.00 61.53 277 ALA A N 1
ATOM 2104 C CA . ALA A 1 277 ? -9.668 -9.545 29.711 1.00 61.53 277 ALA A CA 1
ATOM 2105 C C . ALA A 1 277 ? -8.339 -9.953 30.370 1.00 61.53 277 ALA A C 1
ATOM 2107 O O . ALA A 1 277 ? -7.768 -10.972 29.982 1.00 61.53 277 ALA A O 1
ATOM 2108 N N . ALA A 1 278 ? -7.885 -9.208 31.383 1.00 65.69 278 ALA A N 1
ATOM 2109 C CA . ALA A 1 278 ? -6.654 -9.492 32.119 1.00 65.69 278 ALA A CA 1
ATOM 2110 C C . ALA A 1 278 ? -6.728 -10.824 32.884 1.00 65.69 278 ALA A C 1
ATOM 2112 O O . ALA A 1 278 ? -5.767 -11.594 32.905 1.00 65.69 278 ALA A O 1
ATOM 2113 N N . GLU A 1 279 ? -7.884 -11.132 33.472 1.00 69.50 279 GLU A N 1
ATOM 2114 C CA . GLU A 1 279 ? -8.098 -12.386 34.193 1.00 69.50 279 GLU A CA 1
ATOM 2115 C C . GLU A 1 279 ? -8.161 -13.592 33.246 1.00 69.50 279 GLU A C 1
ATOM 2117 O O . GLU A 1 279 ? -7.530 -14.617 33.503 1.00 69.50 279 GLU A O 1
ATOM 2122 N N . ARG A 1 280 ? -8.802 -13.444 32.079 1.00 67.81 280 ARG A N 1
ATOM 2123 C CA . ARG A 1 280 ? -8.784 -14.467 31.018 1.00 67.81 280 ARG A CA 1
ATOM 2124 C C . ARG A 1 280 ? -7.393 -14.700 30.439 1.00 67.81 280 ARG A C 1
ATOM 2126 O O . ARG A 1 280 ? -7.060 -15.832 30.107 1.00 67.81 280 ARG A O 1
ATOM 2133 N N . GLU A 1 281 ? -6.580 -13.657 30.306 1.00 72.56 281 GLU A N 1
ATOM 2134 C CA . GLU A 1 281 ? -5.210 -13.773 29.800 1.00 72.56 281 GLU A CA 1
ATOM 2135 C C . GLU A 1 281 ? -4.289 -14.451 30.823 1.00 72.56 281 GLU A C 1
ATOM 2137 O O . GLU A 1 281 ? -3.520 -15.339 30.454 1.00 72.56 281 GLU A O 1
ATOM 2142 N N . LYS A 1 282 ? -4.456 -14.150 32.121 1.00 74.75 282 LYS A N 1
ATOM 2143 C CA . LYS A 1 282 ? -3.827 -14.913 33.212 1.00 74.75 282 LYS A CA 1
ATOM 2144 C C . LYS A 1 282 ? -4.239 -16.384 33.195 1.00 74.75 282 LYS A C 1
ATOM 2146 O O . LYS A 1 282 ? -3.375 -17.252 33.293 1.00 74.75 282 LYS A O 1
ATOM 2151 N N . GLN A 1 283 ? -5.530 -16.673 33.036 1.00 72.25 283 GLN A N 1
ATOM 2152 C CA . GLN A 1 283 ? -6.033 -18.047 32.958 1.00 72.25 283 GLN A CA 1
ATOM 2153 C C . GLN A 1 283 ? -5.494 -18.781 31.723 1.00 72.25 283 GLN A C 1
ATOM 2155 O O . GLN A 1 283 ? -5.029 -19.910 31.840 1.00 72.25 283 GLN A O 1
ATOM 2160 N N . ALA A 1 284 ? -5.467 -18.139 30.554 1.00 72.94 284 ALA A N 1
ATOM 2161 C CA . ALA A 1 284 ? -4.917 -18.724 29.332 1.00 72.94 284 ALA A CA 1
ATOM 2162 C C . ALA A 1 284 ? -3.402 -18.982 29.435 1.00 72.94 284 ALA A C 1
ATOM 2164 O O . ALA A 1 284 ? -2.923 -20.025 28.989 1.00 72.94 284 ALA A O 1
ATOM 2165 N N . ALA A 1 285 ? -2.648 -18.071 30.059 1.00 76.44 285 ALA A N 1
ATOM 2166 C CA . ALA A 1 285 ? -1.224 -18.258 30.326 1.00 76.44 285 ALA A CA 1
ATOM 2167 C C . ALA A 1 285 ? -0.973 -19.407 31.318 1.00 76.44 285 ALA A C 1
ATOM 2169 O O . ALA A 1 285 ? -0.067 -20.215 31.104 1.00 76.44 285 ALA A O 1
ATOM 2170 N N . ALA A 1 286 ? -1.801 -19.523 32.362 1.00 77.00 286 ALA A N 1
ATOM 2171 C CA . ALA A 1 286 ? -1.742 -20.623 33.322 1.00 77.00 286 ALA A CA 1
ATOM 2172 C C . ALA A 1 286 ? -2.063 -21.976 32.666 1.00 77.00 286 ALA A C 1
ATOM 2174 O O . ALA A 1 286 ? -1.337 -22.945 32.878 1.00 77.00 286 ALA A O 1
ATOM 2175 N N . VAL A 1 287 ? -3.086 -22.031 31.806 1.00 80.44 287 VAL A N 1
ATOM 2176 C CA . VAL A 1 287 ? -3.438 -23.233 31.034 1.00 80.44 287 VAL A CA 1
ATOM 2177 C C . VAL A 1 287 ? -2.278 -23.631 30.128 1.00 80.44 287 VAL A C 1
ATOM 2179 O O . VAL A 1 287 ? -1.820 -24.764 30.200 1.00 80.44 287 VAL A O 1
ATOM 2182 N N . LYS A 1 288 ? -1.725 -22.696 29.342 1.00 81.38 288 LYS A N 1
ATOM 2183 C CA . LYS A 1 288 ? -0.600 -22.975 28.435 1.00 81.38 288 LYS A CA 1
ATOM 2184 C C . LYS A 1 288 ? 0.638 -23.487 29.182 1.00 81.38 288 LYS A C 1
ATOM 2186 O O . LYS A 1 288 ? 1.301 -24.404 28.702 1.00 81.38 288 LYS A O 1
ATOM 2191 N N . LYS A 1 289 ? 0.927 -22.931 30.366 1.00 83.25 289 LYS A N 1
ATOM 2192 C CA . LYS A 1 289 ? 2.006 -23.399 31.248 1.00 83.25 289 LYS A CA 1
ATOM 2193 C C . LYS A 1 289 ? 1.750 -24.829 31.735 1.00 83.25 289 LYS A C 1
ATOM 2195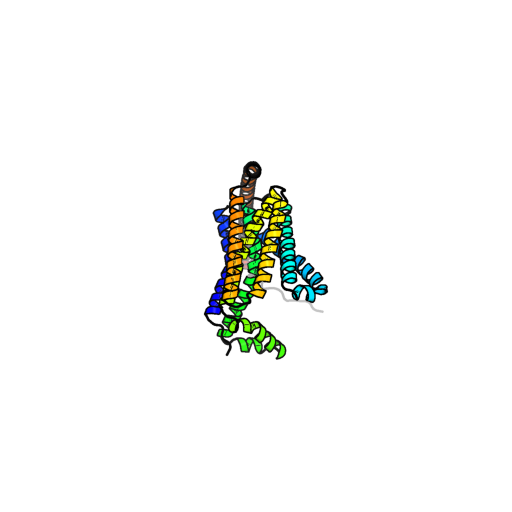 O O . LYS A 1 289 ? 2.642 -25.665 31.630 1.00 83.25 289 LYS A O 1
ATOM 2200 N N . ASN A 1 290 ? 0.540 -25.126 32.208 1.00 80.88 290 ASN A N 1
ATOM 2201 C CA . ASN A 1 290 ? 0.186 -26.461 32.694 1.00 80.88 290 ASN A CA 1
ATOM 2202 C C . ASN A 1 290 ? 0.194 -27.514 31.577 1.00 80.88 290 ASN A C 1
ATOM 2204 O O . ASN A 1 290 ? 0.691 -28.616 31.794 1.00 80.88 290 ASN A O 1
ATOM 2208 N N . THR A 1 291 ? -0.277 -27.181 30.372 1.00 81.94 291 THR A N 1
ATOM 2209 C CA . THR A 1 291 ? -0.224 -28.095 29.221 1.00 81.94 291 THR A CA 1
ATOM 2210 C C . THR A 1 291 ? 1.217 -28.392 28.806 1.00 81.94 291 THR A C 1
ATOM 2212 O O . THR A 1 291 ? 1.539 -29.547 28.544 1.00 81.94 291 THR A O 1
ATOM 2215 N N . GLY A 1 292 ? 2.101 -27.386 28.804 1.00 81.38 292 GLY A N 1
ATOM 2216 C CA . GLY A 1 292 ? 3.526 -27.584 28.517 1.00 81.38 292 GLY A CA 1
ATOM 2217 C C . GLY A 1 292 ? 4.219 -28.488 29.543 1.00 81.38 292 GLY A C 1
ATOM 2218 O O . GLY A 1 292 ? 4.983 -29.371 29.164 1.00 81.38 292 GLY A O 1
ATOM 2219 N N . ILE A 1 293 ? 3.894 -28.332 30.832 1.00 81.69 293 ILE A N 1
ATOM 2220 C CA . ILE A 1 293 ? 4.394 -29.214 31.900 1.00 81.69 293 ILE A CA 1
ATOM 2221 C C . ILE A 1 293 ? 3.882 -30.649 31.708 1.00 81.69 293 ILE A C 1
ATOM 2223 O O . ILE A 1 293 ? 4.665 -31.591 31.791 1.00 81.69 293 ILE A O 1
ATOM 2227 N N . ALA A 1 294 ? 2.594 -30.831 31.404 1.00 78.44 294 ALA A N 1
ATOM 2228 C CA . ALA A 1 294 ? 2.012 -32.155 31.177 1.00 78.44 294 ALA A CA 1
ATOM 2229 C C . ALA A 1 294 ? 2.616 -32.861 29.949 1.00 78.44 294 ALA A C 1
ATOM 2231 O O . ALA A 1 294 ? 2.878 -34.063 29.984 1.00 78.44 294 ALA A O 1
ATOM 2232 N N . GLN A 1 295 ? 2.876 -32.117 28.872 1.00 83.88 295 GLN A N 1
ATOM 2233 C CA . GLN A 1 295 ? 3.540 -32.638 27.676 1.00 83.88 295 GLN A CA 1
ATOM 2234 C C . GLN A 1 295 ? 4.988 -33.049 27.963 1.00 83.88 295 GLN A C 1
ATOM 2236 O O . GLN A 1 295 ? 5.396 -34.134 27.554 1.00 83.88 295 GLN A O 1
ATOM 2241 N N . ALA A 1 296 ? 5.737 -32.235 28.713 1.00 79.62 296 ALA A N 1
ATOM 2242 C CA . ALA A 1 296 ? 7.097 -32.568 29.129 1.00 79.62 296 ALA A CA 1
ATOM 2243 C C . ALA A 1 296 ? 7.136 -33.807 30.042 1.00 79.62 296 ALA A C 1
ATOM 2245 O O . ALA A 1 296 ? 7.949 -34.701 29.828 1.00 79.62 296 ALA A O 1
ATOM 2246 N N . ALA A 1 297 ? 6.216 -33.914 31.007 1.00 82.25 297 ALA A N 1
ATOM 2247 C CA . ALA A 1 297 ? 6.121 -35.075 31.894 1.00 82.25 297 ALA A CA 1
ATOM 2248 C C . ALA A 1 297 ? 5.800 -36.374 31.131 1.00 82.25 297 ALA A C 1
ATOM 2250 O O . ALA A 1 297 ? 6.407 -37.413 31.387 1.00 82.25 297 ALA A O 1
ATOM 2251 N N . ASN A 1 298 ? 4.892 -36.316 30.150 1.00 83.88 298 ASN A N 1
ATOM 2252 C CA . ASN A 1 298 ? 4.588 -37.465 29.294 1.00 83.88 298 ASN A CA 1
ATOM 2253 C C . ASN A 1 298 ? 5.766 -37.861 28.391 1.00 83.88 298 ASN A C 1
ATOM 2255 O O . ASN A 1 298 ? 5.949 -39.050 28.139 1.00 83.88 298 ASN A O 1
ATOM 2259 N N . ALA A 1 299 ? 6.566 -36.900 27.920 1.00 84.00 299 ALA A N 1
ATOM 2260 C CA . ALA A 1 299 ? 7.775 -37.186 27.149 1.00 84.00 299 ALA A CA 1
ATOM 2261 C C . ALA A 1 299 ? 8.830 -37.907 28.003 1.00 84.00 299 ALA A C 1
ATOM 2263 O O . ALA A 1 299 ? 9.350 -38.933 27.578 1.00 84.00 299 ALA A O 1
ATOM 2264 N N . VAL A 1 300 ? 9.066 -37.444 29.236 1.00 83.81 300 VAL A N 1
ATOM 2265 C CA . VAL A 1 300 ? 9.991 -38.101 30.176 1.00 83.81 300 VAL A CA 1
ATOM 2266 C C . VAL A 1 300 ? 9.536 -39.525 30.500 1.00 83.81 300 VAL A C 1
ATOM 2268 O O . VAL A 1 300 ? 10.353 -40.436 30.468 1.00 83.81 300 VAL A O 1
ATOM 2271 N N . LYS A 1 301 ? 8.235 -39.744 30.737 1.00 84.94 301 LYS A N 1
ATOM 2272 C CA . LYS A 1 301 ? 7.690 -41.086 31.010 1.00 84.94 301 LYS A CA 1
ATOM 2273 C C . LYS A 1 301 ? 7.822 -42.042 29.817 1.00 84.94 301 LYS A C 1
ATOM 2275 O O . LYS A 1 301 ? 8.003 -43.240 30.008 1.00 84.94 301 LYS A O 1
ATOM 2280 N N . ARG A 1 302 ? 7.705 -41.530 28.586 1.00 82.75 302 ARG A N 1
ATOM 2281 C CA . ARG A 1 302 ? 7.954 -42.325 27.374 1.00 82.75 302 ARG A CA 1
ATOM 2282 C C . ARG A 1 302 ? 9.424 -42.704 27.262 1.00 82.75 302 ARG A C 1
ATOM 2284 O O . ARG A 1 302 ? 9.710 -43.878 27.098 1.00 82.75 302 ARG A O 1
ATOM 2291 N N . MET A 1 303 ? 10.326 -41.743 27.455 1.00 77.62 303 MET A N 1
ATOM 2292 C CA . MET A 1 303 ? 11.7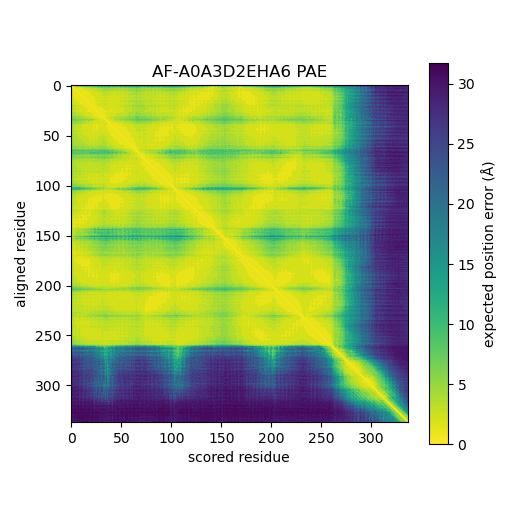67 -41.999 27.420 1.00 77.62 303 MET A CA 1
ATOM 2293 C C . MET A 1 303 ? 12.207 -42.981 28.512 1.00 77.62 303 MET A C 1
ATOM 2295 O O . MET A 1 303 ? 13.006 -43.863 28.236 1.00 77.62 303 MET A O 1
ATOM 2299 N N . SER A 1 304 ? 11.668 -42.885 29.732 1.00 77.81 304 SER A N 1
ATOM 2300 C CA . SER A 1 304 ? 11.998 -43.838 30.801 1.00 77.81 304 SER A CA 1
ATOM 2301 C C . SER A 1 304 ? 11.485 -45.248 30.503 1.00 77.81 304 SER A C 1
ATOM 2303 O O . SER A 1 304 ? 12.200 -46.208 30.746 1.00 77.81 304 SER A O 1
ATOM 2305 N N . GLY A 1 305 ? 10.278 -45.381 29.939 1.00 72.81 305 GLY A N 1
ATOM 2306 C CA . GLY A 1 305 ? 9.746 -46.686 29.533 1.00 72.81 305 GLY A CA 1
ATOM 2307 C C . GLY A 1 305 ? 10.468 -47.286 28.321 1.00 72.81 305 GLY A C 1
ATOM 2308 O O . GLY A 1 305 ? 10.588 -48.501 28.216 1.00 72.81 305 GLY A O 1
ATOM 2309 N N . GLU A 1 306 ? 10.972 -46.452 27.410 1.00 72.06 306 GLU A N 1
ATOM 2310 C CA . GLU A 1 306 ? 11.834 -46.887 26.303 1.00 72.06 306 GLU A CA 1
ATOM 2311 C C . GLU A 1 306 ? 13.206 -47.358 26.810 1.00 72.06 306 GLU A C 1
ATOM 2313 O O . GLU A 1 306 ? 13.708 -48.360 26.310 1.00 72.06 306 GLU A O 1
ATOM 2318 N N . ILE A 1 307 ? 13.772 -46.705 27.834 1.00 67.75 307 ILE A N 1
ATOM 2319 C CA . ILE A 1 307 ? 15.023 -47.127 28.487 1.00 67.75 307 ILE A CA 1
ATOM 2320 C C . ILE A 1 307 ? 14.836 -48.447 29.247 1.00 67.75 307 ILE A C 1
ATOM 2322 O O . ILE A 1 307 ? 15.623 -49.363 29.042 1.00 67.75 307 ILE A O 1
ATOM 2326 N N . GLU A 1 308 ? 13.777 -48.590 30.054 1.00 66.75 308 GLU A N 1
ATOM 2327 C CA . GLU A 1 308 ? 13.494 -49.844 30.777 1.00 66.75 308 GLU A CA 1
ATOM 2328 C C . GLU A 1 308 ? 13.273 -51.024 29.816 1.00 66.75 308 GLU A C 1
ATOM 2330 O O . GLU A 1 308 ? 13.759 -52.127 30.059 1.00 66.75 308 GLU A O 1
ATOM 2335 N N . ASN A 1 309 ? 12.575 -50.801 28.697 1.00 64.62 309 ASN A N 1
ATOM 2336 C CA . ASN A 1 309 ? 12.384 -51.839 27.682 1.00 64.62 309 ASN A CA 1
ATOM 2337 C C . ASN A 1 309 ? 13.679 -52.165 26.920 1.00 64.62 309 ASN A C 1
ATOM 2339 O O . ASN A 1 309 ? 13.866 -53.314 26.525 1.00 64.62 309 ASN A O 1
ATOM 2343 N N . ALA A 1 310 ? 14.563 -51.184 26.709 1.00 61.16 310 ALA A N 1
ATOM 2344 C CA . ALA A 1 310 ? 15.866 -51.403 26.085 1.00 61.16 310 ALA A CA 1
ATOM 2345 C C . ALA A 1 310 ? 16.813 -52.191 27.007 1.00 61.16 310 ALA A C 1
ATOM 2347 O O . ALA A 1 310 ? 17.400 -53.170 26.555 1.00 61.16 310 ALA A O 1
ATOM 2348 N N . GLU A 1 311 ? 16.887 -51.851 28.300 1.00 61.12 311 GLU A N 1
ATOM 2349 C CA . GLU A 1 311 ? 17.651 -52.624 29.294 1.00 61.12 311 GLU A CA 1
ATOM 2350 C C . GLU A 1 311 ? 17.099 -54.054 29.442 1.00 61.12 311 GLU A C 1
ATOM 2352 O O . GLU A 1 311 ? 17.865 -55.015 29.486 1.00 61.12 311 GLU A O 1
ATOM 2357 N N . ALA A 1 312 ? 15.773 -54.238 29.447 1.00 58.97 312 ALA A N 1
ATOM 2358 C CA . ALA A 1 312 ? 15.167 -55.572 29.505 1.00 58.97 312 ALA A CA 1
ATOM 2359 C C . ALA A 1 312 ? 15.460 -56.427 28.253 1.00 58.97 312 ALA A C 1
ATOM 2361 O O . ALA A 1 312 ? 15.624 -57.647 28.360 1.00 58.97 312 ALA A O 1
ATOM 2362 N N . ALA A 1 313 ? 15.541 -55.805 27.072 1.00 59.16 313 ALA A N 1
ATOM 2363 C CA . ALA A 1 313 ? 15.901 -56.476 25.822 1.00 59.16 313 ALA A CA 1
ATOM 2364 C C . ALA A 1 313 ? 17.393 -56.857 25.768 1.00 59.16 313 ALA A C 1
ATOM 2366 O O . ALA A 1 313 ? 17.741 -57.916 25.250 1.00 59.16 313 ALA A O 1
ATOM 2367 N N . GLU A 1 314 ? 18.275 -56.037 26.343 1.00 57.62 314 GLU A N 1
ATOM 2368 C CA . GLU A 1 314 ? 19.716 -56.315 26.413 1.00 57.62 314 GLU A CA 1
ATOM 2369 C C . GLU A 1 314 ? 20.022 -57.459 27.404 1.00 57.62 314 GLU A C 1
ATOM 2371 O O . GLU A 1 314 ? 20.769 -58.381 27.079 1.00 57.62 314 GLU A O 1
ATOM 2376 N N . ILE A 1 315 ? 19.330 -57.496 28.552 1.00 57.22 315 ILE A N 1
ATOM 2377 C CA . ILE A 1 315 ? 19.447 -58.576 29.554 1.00 57.22 315 ILE A CA 1
ATOM 2378 C C . ILE A 1 315 ? 18.935 -59.925 29.016 1.00 57.22 315 ILE A C 1
ATOM 2380 O O . ILE A 1 315 ? 19.471 -60.983 29.352 1.00 57.22 315 ILE A O 1
ATOM 2384 N N . THR A 1 316 ? 17.894 -59.921 28.178 1.00 55.59 316 THR A N 1
ATOM 2385 C CA . THR A 1 316 ? 17.368 -61.157 27.571 1.00 55.59 316 THR A CA 1
ATOM 2386 C C . THR A 1 316 ? 18.249 -61.656 26.422 1.00 55.59 316 THR A C 1
ATOM 2388 O O . THR A 1 316 ? 18.485 -62.866 26.342 1.00 55.59 316 THR A O 1
ATOM 2391 N N . GLY A 1 317 ? 18.825 -60.751 25.622 1.00 53.69 317 GLY A N 1
ATOM 2392 C CA . GLY A 1 317 ? 19.771 -61.078 24.549 1.00 53.69 317 GLY A CA 1
ATOM 2393 C C . GLY A 1 317 ? 21.093 -61.690 25.033 1.00 53.69 317 GLY A C 1
ATOM 2394 O O . GLY A 1 317 ? 21.598 -62.623 24.409 1.00 53.69 317 GLY A O 1
ATOM 2395 N N . GLU A 1 318 ? 21.627 -61.256 26.181 1.00 51.62 318 GLU A N 1
ATOM 2396 C CA . GLU A 1 318 ? 22.816 -61.893 26.777 1.00 51.62 318 GLU A CA 1
ATOM 2397 C C . GLU A 1 318 ? 22.534 -63.310 27.312 1.00 51.62 318 GLU A C 1
ATOM 2399 O O . GLU A 1 318 ? 23.435 -64.151 27.345 1.00 51.62 318 GLU A O 1
ATOM 2404 N N . SER A 1 319 ? 21.284 -63.622 27.680 1.00 48.28 319 SER A N 1
ATOM 2405 C CA . SER A 1 319 ? 20.925 -64.960 28.172 1.00 48.28 319 SER A CA 1
ATOM 2406 C C . SER A 1 319 ? 20.813 -66.008 27.055 1.00 48.28 319 SER A C 1
ATOM 2408 O O . SER A 1 319 ? 21.184 -67.166 27.270 1.00 48.28 319 SER A O 1
ATOM 2410 N N . GLU A 1 320 ? 20.375 -65.617 25.852 1.00 49.25 320 GLU A N 1
ATOM 2411 C CA . GLU A 1 320 ? 20.217 -66.534 24.711 1.00 49.25 320 GLU A CA 1
ATOM 2412 C C . GLU A 1 320 ? 21.544 -66.839 24.001 1.00 49.25 320 GLU A C 1
ATOM 2414 O O . GLU A 1 320 ? 21.767 -67.978 23.591 1.00 49.25 320 GLU A O 1
ATOM 2419 N N . MET A 1 321 ? 22.497 -65.900 23.980 1.00 45.62 321 MET A N 1
ATOM 2420 C CA . MET A 1 321 ? 23.825 -66.131 23.389 1.00 45.62 321 MET A CA 1
ATOM 2421 C C . MET A 1 321 ? 24.688 -67.134 24.188 1.00 45.62 321 MET A C 1
ATOM 2423 O O . MET A 1 321 ? 25.689 -67.638 23.684 1.00 45.62 321 MET A O 1
ATOM 2427 N N . SER A 1 322 ? 24.289 -67.483 25.419 1.00 45.31 322 SER A N 1
ATOM 2428 C CA . SER A 1 322 ? 24.959 -68.512 26.232 1.00 45.31 322 SER A CA 1
ATOM 2429 C C . SER A 1 322 ? 24.472 -69.950 25.979 1.00 45.31 322 SER A C 1
ATOM 2431 O O . SER A 1 322 ? 25.081 -70.885 26.495 1.00 45.31 322 SER A O 1
ATOM 2433 N N . LYS A 1 323 ? 23.405 -70.153 25.184 1.00 47.03 323 LYS A N 1
ATOM 2434 C CA . LYS A 1 323 ? 22.803 -71.482 24.939 1.00 47.03 323 LYS A CA 1
ATOM 2435 C C . LYS A 1 323 ? 23.027 -72.071 23.543 1.00 47.03 323 LYS A C 1
ATOM 2437 O O . LYS A 1 323 ? 22.773 -73.258 23.367 1.00 47.03 323 LYS A O 1
ATOM 2442 N N . GLU A 1 324 ? 23.543 -71.316 22.576 1.00 43.53 324 GLU A N 1
ATOM 2443 C CA . GLU A 1 324 ? 23.758 -71.826 21.206 1.00 43.53 324 GLU A CA 1
ATOM 2444 C C . GLU A 1 324 ? 25.090 -72.572 20.983 1.00 43.53 324 GLU A C 1
ATOM 2446 O O . GLU A 1 324 ? 25.339 -73.058 19.882 1.00 43.53 324 GLU A O 1
ATOM 2451 N N . THR A 1 325 ? 25.933 -72.756 22.006 1.00 42.66 325 THR A N 1
ATOM 2452 C CA . THR A 1 325 ? 27.202 -73.509 21.856 1.00 42.66 325 THR A CA 1
ATOM 2453 C C . THR A 1 325 ? 27.102 -74.998 22.232 1.00 42.66 325 THR A C 1
ATOM 2455 O O . THR A 1 325 ? 28.059 -75.743 22.041 1.00 42.66 325 THR A O 1
ATOM 2458 N N . GLU A 1 326 ? 25.954 -75.483 22.711 1.00 44.53 326 GLU A N 1
ATOM 2459 C CA . GLU A 1 326 ? 25.736 -76.900 23.047 1.00 44.53 326 GLU A CA 1
ATOM 2460 C C . GLU A 1 326 ? 24.491 -77.438 22.334 1.00 44.53 326 GLU A C 1
ATOM 2462 O O . GLU A 1 326 ? 23.424 -77.509 22.929 1.00 44.53 326 GLU A O 1
ATOM 2467 N N . THR A 1 327 ? 24.588 -77.778 21.044 1.00 42.56 327 THR A N 1
ATOM 2468 C CA . THR A 1 327 ? 23.803 -78.849 20.374 1.00 42.56 327 THR A CA 1
ATOM 2469 C C . THR A 1 327 ? 24.123 -78.875 18.877 1.00 42.56 327 THR A C 1
ATOM 2471 O O . THR A 1 327 ? 23.336 -78.483 18.023 1.00 42.56 327 THR A O 1
ATOM 2474 N N . ALA A 1 328 ? 25.315 -79.362 18.538 1.00 44.94 328 ALA A N 1
ATOM 2475 C CA . ALA A 1 328 ? 25.657 -79.728 17.167 1.00 44.94 328 ALA A CA 1
ATOM 2476 C C . ALA A 1 328 ? 26.346 -81.095 17.146 1.00 44.94 328 ALA A C 1
ATOM 2478 O O . ALA A 1 328 ? 27.508 -81.192 16.781 1.00 44.94 328 ALA A O 1
ATOM 2479 N N . THR A 1 329 ? 25.629 -82.148 17.543 1.00 41.62 329 THR A N 1
ATOM 2480 C CA . THR A 1 329 ? 25.886 -83.533 17.113 1.00 41.62 329 THR A CA 1
ATOM 2481 C C . THR A 1 329 ? 24.640 -84.384 17.357 1.00 41.62 329 THR A C 1
ATOM 2483 O O . THR A 1 329 ? 24.012 -84.230 18.395 1.00 41.62 329 THR A O 1
ATOM 2486 N N . GLU A 1 330 ? 24.369 -85.303 16.422 1.00 39.06 330 GLU A N 1
ATOM 2487 C CA . GLU A 1 330 ? 23.337 -86.367 16.408 1.00 39.06 330 GLU A CA 1
ATOM 2488 C C . GLU A 1 330 ? 22.015 -86.052 15.683 1.00 39.06 330 GLU A C 1
ATOM 2490 O O . GLU A 1 330 ? 21.034 -85.624 16.279 1.00 39.06 330 GLU A O 1
ATOM 2495 N N . ASN A 1 331 ? 21.941 -86.355 14.379 1.00 38.50 331 ASN A N 1
ATOM 2496 C CA . ASN A 1 331 ? 21.405 -87.642 13.892 1.00 38.50 331 ASN A CA 1
ATOM 2497 C C . ASN A 1 331 ? 21.178 -87.622 12.367 1.00 38.50 331 ASN A C 1
ATOM 2499 O O . ASN A 1 331 ? 20.247 -86.988 11.880 1.00 38.50 331 ASN A O 1
ATOM 2503 N N . GLU A 1 332 ? 21.965 -88.406 11.626 1.00 39.78 332 GLU A N 1
ATOM 2504 C CA . GLU A 1 332 ? 21.592 -88.914 10.299 1.00 39.78 332 GLU A CA 1
ATOM 2505 C C . GLU A 1 332 ? 21.660 -90.446 10.315 1.00 39.78 332 GLU A C 1
ATOM 2507 O O . GLU A 1 332 ? 22.731 -91.036 10.443 1.00 39.78 332 GLU A O 1
ATOM 2512 N N . THR A 1 333 ? 20.493 -91.082 10.239 1.00 40.50 333 THR A N 1
ATOM 2513 C CA . THR A 1 333 ? 20.155 -92.428 9.719 1.00 40.50 333 THR A CA 1
ATOM 2514 C C . THR A 1 333 ? 18.712 -92.673 10.179 1.00 40.50 333 THR A C 1
ATOM 2516 O O . THR A 1 333 ? 18.382 -92.357 11.312 1.00 40.50 333 THR A O 1
ATOM 2519 N N . LYS A 1 334 ? 17.747 -93.181 9.419 1.00 40.12 334 LYS A N 1
ATOM 2520 C CA . LYS A 1 334 ? 17.645 -94.011 8.213 1.00 40.12 334 LYS A CA 1
ATOM 2521 C C . LYS A 1 334 ? 16.175 -93.890 7.764 1.00 40.12 334 LYS A C 1
ATOM 2523 O O . LYS A 1 334 ? 15.334 -93.633 8.613 1.00 40.12 334 LYS A O 1
ATOM 2528 N N . ASP A 1 335 ? 15.875 -94.163 6.499 1.00 40.72 335 ASP A N 1
ATOM 2529 C CA . ASP A 1 335 ? 14.849 -95.155 6.144 1.00 40.72 335 ASP A CA 1
ATOM 2530 C C . ASP A 1 335 ? 14.927 -95.491 4.654 1.00 40.72 335 ASP A C 1
ATOM 2532 O O . ASP A 1 335 ? 15.247 -94.643 3.821 1.00 40.72 335 ASP A O 1
ATOM 2536 N N . GLY A 1 336 ? 14.714 -96.770 4.353 1.00 39.22 336 GLY A N 1
ATOM 2537 C CA . GLY A 1 336 ? 14.655 -97.315 3.007 1.00 39.22 336 GLY A CA 1
ATOM 2538 C C . GLY A 1 336 ? 13.310 -97.984 2.755 1.00 39.22 336 GLY A C 1
ATOM 2539 O O . GLY A 1 336 ? 12.775 -98.633 3.648 1.00 39.22 336 GLY A O 1
ATOM 2540 N N . GLU A 1 337 ? 12.838 -97.836 1.522 1.00 37.75 337 GLU A N 1
ATOM 2541 C CA . GLU A 1 337 ? 12.155 -98.828 0.681 1.00 37.75 337 GLU A CA 1
ATOM 2542 C C . GLU A 1 337 ? 12.409 -98.442 -0.783 1.00 37.75 337 GLU A C 1
ATOM 2544 O O . GLU A 1 337 ? 12.429 -97.221 -1.075 1.00 37.75 337 GLU A O 1
#

Nearest PDB structures (foldseek):
  8d9p-assembly1_A  TM=2.107E-01  e=4.641E+00  synthetic construct

Secondary structure (DSSP, 8-state):
-----HHHHHHHHHHHIIIIIHHHHHHHHHHHHH---SHHHHHHHHHHIIIIIIIIHHHHHHHHHHHHHHHHTSHHHHHHHHHHHHHHHHHHHHHHHHHHHSTTT--HHHHHHHHHHHHHHHHIIIIIHHHHHHHHHHHHHHTT-HHHHHTTS-HHHHHHHHHHHHHHHHS-HHHHHHHHHHHHHHHHHHHHHHHHHHHHHHS--THHHHHHHHHHHHHHHHHHHHHHHHTTSHHHHHHHHHHHHHHHHHHHHHHHHHHHT--HHHHHHHHHHHHHHHHHHHHHHHHHHHHHHHHHHHHHHHHHHHHHHHHHHHHHHHHHTTTTTS-----------

Sequence (337 aa):
MYHVSTLTILAIIFTMFVSIGGPVFLCFLVVKKFHAKLYPAVIGAAAFVFFVLVLESLMHRAVLGVTGDVITGNIWLYGLYGGLAAGLFEETGRYLAMRLYMKKSLTKENSLMYGVGHGGIEAVMIVGMSYISNLMVALMINLKGLDSLLAGLDAATATATTEQLSALWTIPSYQFFFAGVERISAMMLQIALSYLVYRAVKEKQMKFYGIAVGVHFAVDAITVILSGYLGSSFAGLLALEGVLLALVILICMKVSMLYRAEPETVQADRRATAPVAAEREKQAAAVKKNTGIAQAANAVKRMSGEIENAEAAEITGESEMSKETETATENETKDGE

Radius of gyration: 31.36 Å; Cα contacts (8 Å, |Δi|>4): 344; chains: 1; bounding box: 49×115×64 Å

Foldseek 3Di:
DFAFDPLLLVLLVLLLCLLAVVLVVQLVVLCVPVVADQCLLVLLQVLLCPLPVPVLVVVCCVCCVVCVCVQVVDLLSVLLVVLLSCLCSNLVSLLCSCQPVVVLPLDLSSLLSNLSSNLNSVSCPVRNVVSVVLNVVNVCVNVVNLCVVLVPDDPVVNVVVCVVNCCSRPPDSVLSNLSSLVSVLSSLLSSLLSSLSSCCNLVVPCVSSVVSSVLSSVLRSLLSNQCVVLDDDPVSSCVSSVVSSVSSVVSSVVSVVCVVCPDVVSVVVCVVCVVVVVVVVVVVVVVVVVVVVVVVVVVVVVVVVVVVVVVVVVVVVVVVVVPVPPDDDDDDDDDDD

Mean predicted aligned error: 10.83 Å

pLDDT: mean 88.87, std 15.5, range [37.75, 98.81]